Protein AF-A0A452EZZ2-F1 (afdb_monomer)

pLDDT: mean 81.69, std 20.08, range [34.91, 96.56]

Mean predicted aligned error: 11.08 Å

Structure (mmCIF, N/CA/C/O backbone):
data_AF-A0A452EZZ2-F1
#
_entry.id   AF-A0A452EZZ2-F1
#
loop_
_atom_site.group_PDB
_atom_site.id
_atom_site.type_symbol
_atom_site.label_atom_id
_atom_site.label_alt_id
_atom_site.label_comp_id
_atom_site.label_asym_id
_atom_site.label_entity_id
_atom_site.label_seq_id
_atom_site.pdbx_PDB_ins_code
_atom_site.Cartn_x
_atom_site.Cartn_y
_atom_site.Cartn_z
_atom_site.occupancy
_atom_site.B_iso_or_equiv
_atom_site.auth_seq_id
_atom_site.auth_comp_id
_atom_site.auth_asym_id
_atom_site.auth_atom_id
_atom_site.pdbx_PDB_model_num
ATOM 1 N N . ILE A 1 1 ? 10.969 -35.795 46.886 1.00 47.59 1 ILE A N 1
ATOM 2 C CA . ILE A 1 1 ? 9.591 -36.060 46.412 1.00 47.59 1 ILE A CA 1
ATOM 3 C C . ILE A 1 1 ? 8.698 -34.961 46.965 1.00 47.59 1 ILE A C 1
ATOM 5 O O . ILE A 1 1 ? 8.404 -34.997 48.149 1.00 47.59 1 ILE A O 1
ATOM 9 N N . THR A 1 2 ? 8.342 -33.995 46.115 1.00 35.16 2 THR A N 1
ATOM 10 C CA . THR A 1 2 ? 7.133 -33.150 46.191 1.00 35.16 2 THR A CA 1
ATOM 11 C C . THR A 1 2 ? 7.016 -32.394 44.854 1.00 35.16 2 THR A C 1
ATOM 13 O O . THR A 1 2 ? 7.983 -31.741 44.465 1.00 35.16 2 THR A O 1
ATOM 16 N N . PRO A 1 3 ? 5.905 -32.522 44.104 1.00 43.75 3 PRO A N 1
ATOM 17 C CA . PRO A 1 3 ? 5.722 -31.872 42.804 1.00 43.75 3 PRO A CA 1
ATOM 18 C C . PRO A 1 3 ? 5.071 -30.482 42.950 1.00 43.75 3 PRO A C 1
ATOM 20 O O . PRO A 1 3 ? 4.180 -30.294 43.776 1.00 43.75 3 PRO A O 1
ATOM 23 N N . GLY A 1 4 ? 5.516 -29.509 42.148 1.00 36.88 4 GLY A N 1
ATOM 24 C CA . GLY A 1 4 ? 4.944 -28.158 42.083 1.00 36.88 4 GLY A CA 1
ATOM 25 C C . GLY A 1 4 ? 3.718 -28.084 41.164 1.00 36.88 4 GLY A C 1
ATOM 26 O O . GLY A 1 4 ? 3.738 -28.617 40.057 1.00 36.88 4 GLY A O 1
ATOM 27 N N . LEU A 1 5 ? 2.659 -27.433 41.652 1.00 39.47 5 LEU A N 1
ATOM 28 C CA . LEU A 1 5 ? 1.366 -27.207 40.991 1.00 39.47 5 LEU A CA 1
ATOM 29 C C . LEU A 1 5 ? 1.454 -26.342 39.711 1.00 39.47 5 LEU A C 1
ATOM 31 O O . LEU A 1 5 ? 2.300 -25.450 39.637 1.00 39.47 5 LEU A O 1
ATOM 35 N N . PRO A 1 6 ? 0.526 -26.520 38.747 1.00 38.38 6 PRO A N 1
ATOM 36 C CA . PRO A 1 6 ? 0.390 -25.649 37.584 1.00 38.38 6 PRO A CA 1
ATOM 37 C C . PRO A 1 6 ? -0.383 -24.366 37.937 1.00 38.38 6 PRO A C 1
ATOM 39 O O . PRO A 1 6 ? -1.496 -24.410 38.460 1.00 38.38 6 PRO A O 1
ATOM 42 N N . VAL A 1 7 ? 0.200 -23.205 37.631 1.00 40.47 7 VAL A N 1
ATOM 43 C CA . VAL A 1 7 ? -0.448 -21.896 37.796 1.00 40.47 7 VAL A CA 1
ATOM 44 C C . VAL A 1 7 ? -1.304 -21.614 36.561 1.00 40.47 7 VAL A C 1
ATOM 46 O O . VAL A 1 7 ? -0.783 -21.351 35.478 1.00 40.47 7 VAL A O 1
ATOM 49 N N . HIS A 1 8 ? -2.627 -21.665 36.714 1.00 34.94 8 HIS A N 1
ATOM 50 C CA . HIS A 1 8 ? -3.557 -21.140 35.717 1.00 34.94 8 HIS A CA 1
ATOM 51 C C . HIS A 1 8 ? -3.455 -19.609 35.692 1.00 34.94 8 HIS A C 1
ATOM 53 O O . HIS A 1 8 ? -3.793 -18.938 36.666 1.00 34.94 8 HIS A O 1
ATOM 59 N N . HIS A 1 9 ? -3.000 -19.045 34.572 1.00 41.69 9 HIS A N 1
ATOM 60 C CA . HIS A 1 9 ? -3.042 -17.604 34.334 1.00 41.69 9 HIS A CA 1
ATOM 61 C C . HIS A 1 9 ? -4.488 -17.163 34.077 1.00 41.69 9 HIS A C 1
ATOM 63 O O . HIS A 1 9 ? -4.969 -17.173 32.946 1.00 41.69 9 HIS A O 1
ATOM 69 N N . HIS A 1 10 ? -5.185 -16.777 35.144 1.00 41.12 10 HIS A N 1
ATOM 70 C CA . HIS A 1 10 ? -6.451 -16.063 35.052 1.00 41.12 10 HIS A CA 1
ATOM 71 C C . HIS A 1 10 ? -6.151 -14.605 34.668 1.00 41.12 10 HIS A C 1
ATOM 73 O O . HIS A 1 10 ? -5.469 -13.891 35.405 1.00 41.12 10 HIS A O 1
ATOM 79 N N . LEU A 1 11 ? -6.609 -14.167 33.493 1.00 40.56 11 LEU A N 1
ATOM 80 C CA . LEU A 1 11 ? -6.512 -12.762 33.087 1.00 40.56 11 LEU A CA 1
ATOM 81 C C . LEU A 1 11 ? -7.363 -11.879 34.024 1.00 40.56 11 LEU A C 1
ATOM 83 O O . LEU A 1 11 ? -8.441 -12.315 34.437 1.00 40.56 11 LEU A O 1
ATOM 87 N N . PRO A 1 12 ? -6.910 -10.653 34.351 1.00 40.66 12 PRO A N 1
ATOM 88 C CA . PRO A 1 12 ? -7.626 -9.747 35.241 1.00 40.66 12 PRO A CA 1
ATOM 89 C C . PRO A 1 12 ? -8.926 -9.230 34.604 1.00 40.66 12 PRO A C 1
ATOM 91 O O . PRO A 1 12 ? -8.952 -8.809 33.444 1.00 40.66 12 PRO A O 1
ATOM 94 N N . GLU A 1 13 ? -9.986 -9.205 35.412 1.00 39.81 13 GLU A N 1
ATOM 95 C CA . GLU A 1 13 ? -11.401 -8.899 35.112 1.00 39.81 13 GLU A CA 1
ATOM 96 C C . GLU A 1 13 ? -11.636 -7.589 34.319 1.00 39.81 13 GLU A C 1
ATOM 98 O O . GLU A 1 13 ? -12.617 -7.439 33.586 1.00 39.81 13 GLU A O 1
ATOM 103 N N . PHE A 1 14 ? -10.682 -6.652 34.384 1.00 37.00 14 PHE A N 1
ATOM 104 C CA . PHE A 1 14 ? -10.690 -5.380 33.649 1.00 37.00 14 PHE A CA 1
ATOM 105 C C . PHE A 1 14 ? -10.496 -5.546 32.127 1.00 37.00 14 PHE A C 1
ATOM 107 O O . PHE A 1 14 ? -10.977 -4.741 31.329 1.00 37.00 14 PHE A O 1
ATOM 114 N N . THR A 1 15 ? -9.808 -6.610 31.699 1.00 42.84 15 THR A N 1
ATOM 115 C CA . THR A 1 15 ? -9.633 -6.930 30.271 1.00 42.84 15 THR A CA 1
ATOM 116 C C . THR A 1 15 ? -10.885 -7.578 29.676 1.00 42.84 15 THR A C 1
ATOM 118 O O . THR A 1 15 ? -11.250 -7.268 28.544 1.00 42.84 15 THR A O 1
ATOM 121 N N . GLN A 1 16 ? -11.614 -8.379 30.460 1.00 39.94 16 GLN A N 1
ATOM 122 C CA . GLN A 1 16 ? -12.880 -8.998 30.048 1.00 39.94 16 GLN A CA 1
ATOM 123 C C . GLN A 1 16 ? -14.008 -7.975 29.864 1.00 39.94 16 GLN A C 1
ATOM 125 O O . GLN A 1 16 ? -14.778 -8.074 28.911 1.00 39.94 16 GLN A O 1
ATOM 130 N N . THR A 1 17 ? -14.075 -6.945 30.712 1.00 40.06 17 THR A N 1
ATOM 131 C CA . THR A 1 17 ? -15.095 -5.884 30.607 1.00 40.06 17 THR A CA 1
ATOM 132 C C . THR A 1 17 ? -14.901 -4.986 29.380 1.00 40.06 17 THR A C 1
ATOM 134 O O . THR A 1 17 ? -15.883 -4.513 28.803 1.00 40.06 17 THR A O 1
ATOM 137 N N . HIS A 1 18 ? -13.660 -4.784 28.925 1.00 42.38 18 HIS A N 1
ATOM 138 C CA . HIS A 1 18 ? -13.380 -4.058 27.682 1.00 42.38 18 HIS A CA 1
ATOM 139 C C . HIS A 1 18 ? -13.734 -4.896 26.442 1.00 42.38 18 HIS A C 1
ATOM 141 O O . HIS A 1 18 ? -14.328 -4.371 25.504 1.00 42.38 18 HIS A O 1
ATOM 147 N N . VAL A 1 19 ? -13.452 -6.202 26.465 1.00 48.88 19 VAL A N 1
ATOM 148 C CA . VAL A 1 19 ? -13.832 -7.136 25.390 1.00 48.88 19 VAL A CA 1
ATOM 149 C C . VAL A 1 19 ? -15.356 -7.228 25.250 1.00 48.88 19 VAL A C 1
ATOM 151 O O . VAL A 1 19 ? -15.864 -7.131 24.136 1.00 48.88 19 VAL A O 1
ATOM 154 N N . HIS A 1 20 ? -16.101 -7.295 26.361 1.00 37.69 20 HIS A N 1
ATOM 155 C CA . HIS A 1 20 ? -17.568 -7.342 26.323 1.00 37.69 20 HIS A CA 1
ATOM 156 C C . HIS A 1 20 ? -18.202 -6.054 25.774 1.00 37.69 20 HIS A C 1
ATOM 158 O O . HIS A 1 20 ? -19.079 -6.121 24.918 1.00 37.69 20 HIS A O 1
ATOM 164 N N . ARG A 1 21 ? -17.707 -4.871 26.175 1.00 43.47 21 ARG A N 1
ATOM 165 C CA . ARG A 1 21 ? -18.208 -3.584 25.647 1.00 43.47 21 ARG A CA 1
ATOM 166 C C . ARG A 1 21 ? -17.888 -3.352 24.169 1.00 43.47 21 ARG A C 1
ATOM 168 O O . ARG A 1 21 ? -18.588 -2.581 23.518 1.00 43.47 21 ARG A O 1
ATOM 175 N N . VAL A 1 22 ? -16.829 -3.973 23.650 1.00 49.28 22 VAL A N 1
ATOM 176 C CA . VAL A 1 22 ? -16.498 -3.941 22.216 1.00 49.28 22 VAL A CA 1
ATOM 177 C C . VAL A 1 22 ? -17.337 -4.963 21.443 1.00 49.28 22 VAL A C 1
ATOM 179 O O . VAL A 1 22 ? -17.746 -4.665 20.323 1.00 49.28 22 VAL A O 1
ATOM 182 N N . GLY A 1 23 ? -17.665 -6.109 22.051 1.00 42.53 23 GLY A N 1
ATOM 183 C CA . GLY A 1 23 ? -18.560 -7.123 21.482 1.00 42.53 23 GLY A CA 1
ATOM 184 C C . GLY A 1 23 ? -19.967 -6.597 21.183 1.00 42.53 23 GLY A C 1
ATOM 185 O O . GLY A 1 23 ? -20.508 -6.864 20.114 1.00 42.53 23 GLY A O 1
ATOM 186 N N . ASP A 1 24 ? -20.519 -5.749 22.052 1.00 39.28 24 ASP A N 1
ATOM 187 C CA . ASP A 1 24 ? -21.851 -5.155 21.842 1.00 39.28 24 ASP A CA 1
ATOM 188 C C . ASP A 1 24 ? -21.873 -4.086 20.729 1.00 39.28 24 ASP A C 1
ATOM 190 O O . ASP A 1 24 ? -22.925 -3.771 20.174 1.00 39.28 24 ASP A O 1
ATOM 194 N N . ALA A 1 25 ? -20.709 -3.553 20.332 1.00 42.16 25 ALA A N 1
ATOM 195 C CA . ALA A 1 25 ? -20.588 -2.620 19.207 1.00 42.16 25 ALA A CA 1
ATOM 196 C C . ALA A 1 25 ? -20.611 -3.315 17.827 1.00 42.16 25 ALA A C 1
ATOM 198 O O . ALA A 1 25 ? -20.513 -2.633 16.802 1.00 42.16 25 ALA A O 1
ATOM 199 N N . ILE A 1 26 ? -20.739 -4.651 17.800 1.00 48.44 26 ILE A N 1
ATOM 200 C CA . ILE A 1 26 ? -20.756 -5.496 16.594 1.00 48.44 26 ILE A CA 1
ATOM 201 C C . ILE A 1 26 ? -22.174 -5.657 16.015 1.00 48.44 26 ILE A C 1
ATOM 203 O O . ILE A 1 26 ? -22.324 -6.146 14.896 1.00 48.44 26 ILE A O 1
ATOM 207 N N . GLN A 1 27 ? -23.228 -5.184 16.688 1.00 37.38 27 GLN A N 1
ATOM 208 C CA . GLN A 1 27 ? -24.575 -5.213 16.112 1.00 37.38 27 GLN A CA 1
ATOM 209 C C . GLN A 1 27 ? -24.953 -3.864 15.471 1.00 37.38 27 GLN A C 1
ATOM 211 O O . GLN A 1 27 ? -25.064 -2.859 16.176 1.00 37.38 27 GLN A O 1
ATOM 216 N N . PRO A 1 28 ? -25.170 -3.799 14.142 1.00 39.84 28 PRO A N 1
ATOM 217 C CA . PRO A 1 28 ? -25.732 -2.610 13.514 1.00 39.84 28 PRO A CA 1
ATOM 218 C C . PRO A 1 28 ? -27.182 -2.423 13.982 1.00 39.84 28 PRO A C 1
ATOM 220 O O . PRO A 1 28 ? -28.000 -3.329 13.855 1.00 39.84 28 PRO A O 1
ATOM 223 N N . SER A 1 29 ? -27.519 -1.234 14.490 1.00 44.56 29 SER A N 1
ATOM 224 C CA . SER A 1 29 ? -28.875 -0.903 14.958 1.00 44.56 29 SER A CA 1
ATOM 225 C C . SER A 1 29 ? -29.916 -0.801 13.836 1.00 44.56 29 SER A C 1
ATOM 227 O O . SER A 1 29 ? -31.107 -0.750 14.123 1.00 44.56 29 SER A O 1
ATOM 229 N N . HIS A 1 30 ? -29.501 -0.822 12.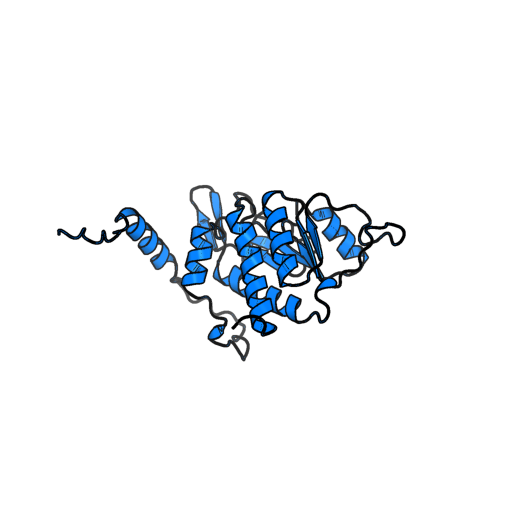566 1.00 38.41 30 HIS A N 1
ATOM 230 C CA . HIS A 1 30 ? -30.395 -0.879 11.412 1.00 38.41 30 HIS A CA 1
ATOM 231 C C . HIS A 1 30 ? -29.744 -1.656 10.257 1.00 38.41 30 HIS A C 1
ATOM 233 O O . HIS A 1 30 ? -28.569 -1.421 9.954 1.00 38.41 30 HIS A O 1
ATOM 239 N N . PRO A 1 31 ? -30.475 -2.551 9.568 1.00 36.97 31 PRO A N 1
ATOM 240 C CA . PRO A 1 31 ? -29.965 -3.187 8.365 1.00 36.97 31 PRO A CA 1
ATOM 241 C C . PRO A 1 31 ? -29.952 -2.160 7.225 1.00 36.97 31 PRO A C 1
ATOM 243 O O . PRO A 1 31 ? -30.973 -1.893 6.598 1.00 36.97 31 PRO A O 1
ATOM 246 N N . LEU A 1 32 ? -28.784 -1.584 6.930 1.00 43.38 32 LEU A N 1
ATOM 247 C CA . LEU A 1 32 ? -28.535 -0.995 5.615 1.00 43.38 32 LEU A CA 1
ATOM 248 C C . LEU A 1 32 ? -28.408 -2.156 4.626 1.00 43.38 32 LEU A C 1
ATOM 250 O O . LEU A 1 32 ? -27.332 -2.727 4.453 1.00 43.38 32 LEU A O 1
ATOM 254 N N . SER A 1 33 ? -29.528 -2.539 4.015 1.00 38.97 33 SER A N 1
ATOM 255 C CA . SER A 1 33 ? -29.538 -3.431 2.861 1.00 38.97 33 SER A CA 1
ATOM 256 C C . SER A 1 33 ? -28.729 -2.776 1.741 1.00 38.97 33 SER A C 1
ATOM 258 O O . SER A 1 33 ? -29.168 -1.797 1.136 1.00 38.97 33 SER A O 1
ATOM 260 N N . SER A 1 34 ? -27.526 -3.283 1.480 1.00 42.56 34 SER A N 1
ATOM 261 C CA . SER A 1 34 ? -26.766 -2.923 0.286 1.00 42.56 34 SER A CA 1
ATOM 262 C C . SER A 1 34 ? -27.583 -3.290 -0.962 1.00 42.56 34 SER A C 1
ATOM 264 O O . SER A 1 34 ? -28.090 -4.410 -1.018 1.00 42.56 34 SER A O 1
ATOM 266 N N . PRO A 1 35 ? -27.686 -2.421 -1.984 1.00 42.66 35 PRO A N 1
ATOM 267 C CA . PRO A 1 35 ? -28.447 -2.716 -3.204 1.00 42.66 35 PRO A CA 1
ATOM 268 C C . PRO A 1 35 ? -27.766 -3.750 -4.117 1.00 42.66 35 PRO A C 1
ATOM 270 O O . PRO A 1 35 ? -28.301 -4.088 -5.168 1.00 42.66 35 PRO A O 1
ATOM 273 N N . PHE A 1 36 ? -26.593 -4.260 -3.734 1.00 34.91 36 PHE A N 1
ATOM 274 C CA . PHE A 1 36 ? -25.874 -5.278 -4.486 1.00 34.91 36 PHE A CA 1
ATOM 275 C C . PHE A 1 36 ? -26.067 -6.651 -3.838 1.00 34.91 36 PHE A C 1
ATOM 277 O O . PHE A 1 36 ? -25.816 -6.784 -2.634 1.00 34.91 36 PHE A O 1
ATOM 284 N N . PRO A 1 37 ? -26.483 -7.678 -4.602 1.00 41.41 37 PRO A N 1
ATOM 285 C CA . PRO A 1 37 ? -26.457 -9.044 -4.106 1.00 41.41 37 PRO A CA 1
ATOM 286 C C . PRO A 1 37 ? -25.008 -9.425 -3.752 1.00 41.41 37 PRO A C 1
ATOM 288 O O . PRO A 1 37 ? -24.081 -9.023 -4.466 1.00 41.41 37 PRO A O 1
ATOM 291 N N . PRO A 1 38 ? -24.777 -10.181 -2.662 1.00 47.91 38 PRO A N 1
ATOM 292 C CA . PRO A 1 38 ? -23.454 -10.719 -2.375 1.00 47.91 38 PRO A CA 1
ATOM 2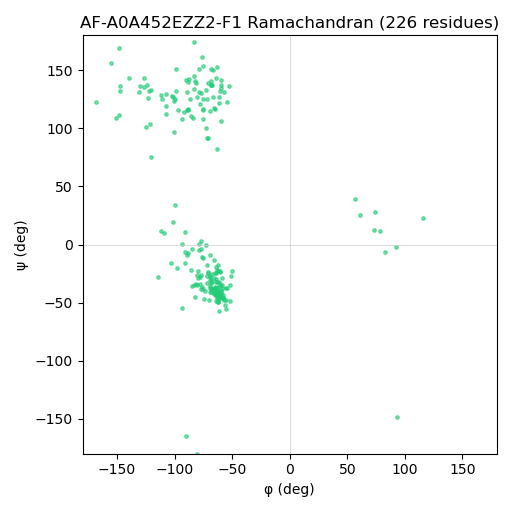93 C C . PRO A 1 38 ? -23.000 -11.562 -3.572 1.00 47.91 38 PRO A C 1
ATOM 295 O O . PRO A 1 38 ? -23.763 -12.376 -4.091 1.00 47.91 38 PRO A O 1
ATOM 298 N N . ALA A 1 39 ? -21.774 -11.322 -4.042 1.00 45.00 39 ALA A N 1
ATOM 299 C CA . ALA A 1 39 ? -21.234 -11.995 -5.217 1.00 45.00 39 ALA A CA 1
ATOM 300 C C . ALA A 1 39 ? -21.353 -13.531 -5.079 1.00 45.00 39 ALA A C 1
ATOM 302 O O . ALA A 1 39 ? -21.051 -14.070 -4.007 1.00 45.00 39 ALA A O 1
ATOM 303 N N . PRO A 1 40 ? -21.768 -14.250 -6.138 1.00 37.72 40 PRO A N 1
ATOM 304 C CA . PRO A 1 40 ? -21.887 -15.701 -6.098 1.00 37.72 40 PRO A CA 1
ATOM 305 C C . PRO A 1 40 ? -20.491 -16.307 -5.907 1.00 37.72 40 PRO A C 1
ATOM 307 O O . PRO A 1 40 ? -19.604 -16.111 -6.734 1.00 37.72 40 PRO A O 1
ATOM 310 N N . GLY A 1 41 ? -20.281 -17.002 -4.787 1.00 45.50 41 GLY A N 1
ATOM 311 C CA . GLY A 1 41 ? -18.995 -17.624 -4.449 1.00 45.50 41 GLY A CA 1
ATOM 312 C C . GLY A 1 41 ? -18.292 -17.067 -3.209 1.00 45.50 41 GLY A C 1
ATOM 313 O O . GLY A 1 41 ? -17.074 -17.214 -3.093 1.00 45.50 41 GLY A O 1
ATOM 314 N N . ALA A 1 42 ? -19.014 -16.444 -2.271 1.00 44.12 42 ALA A N 1
ATOM 315 C CA . ALA A 1 42 ? -18.504 -16.222 -0.918 1.00 44.12 42 ALA A CA 1
ATOM 316 C C . ALA A 1 42 ? -18.260 -17.580 -0.231 1.00 44.12 42 ALA A C 1
ATOM 318 O O . ALA A 1 42 ? -19.105 -18.096 0.492 1.00 44.12 42 ALA A O 1
ATOM 319 N N . LEU A 1 43 ? -17.110 -18.194 -0.521 1.00 50.28 43 LEU A N 1
ATOM 320 C CA . LEU A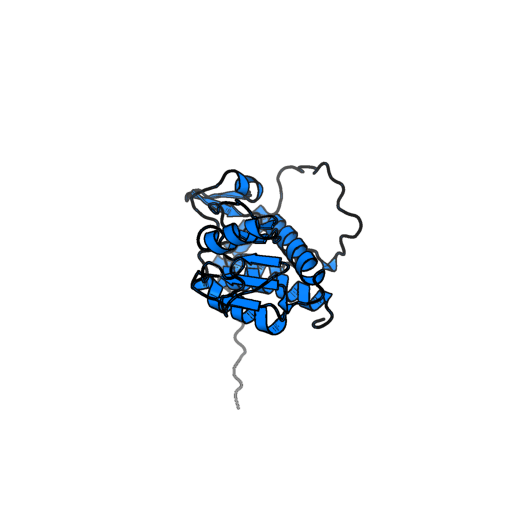 1 43 ? -16.600 -19.340 0.215 1.00 50.28 43 LEU A CA 1
ATOM 321 C C . LEU A 1 43 ? -16.535 -18.937 1.688 1.00 50.28 43 LEU A C 1
ATOM 323 O O . LEU A 1 43 ? -15.855 -17.969 2.026 1.00 50.28 43 LEU A O 1
ATOM 327 N N . ASP A 1 44 ? -17.212 -19.694 2.545 1.00 53.56 44 ASP A N 1
ATOM 328 C CA . ASP A 1 44 ? -17.224 -19.525 4.004 1.00 53.56 44 ASP A CA 1
ATOM 329 C C . ASP A 1 44 ? -15.795 -19.442 4.592 1.00 53.56 44 ASP A C 1
ATOM 331 O O . ASP A 1 44 ? -15.519 -18.736 5.555 1.00 53.56 44 ASP A O 1
ATOM 335 N N . VAL A 1 45 ? -14.836 -20.060 3.894 1.00 59.09 45 VAL A N 1
ATOM 336 C CA . VAL A 1 45 ? -13.390 -20.037 4.165 1.00 59.09 45 VAL A CA 1
ATOM 337 C C . VAL A 1 45 ? -12.779 -18.627 4.160 1.00 59.09 45 VAL A C 1
ATOM 339 O O . VAL A 1 45 ? -11.786 -18.396 4.845 1.00 59.09 45 VAL A O 1
ATOM 342 N N . LEU A 1 46 ? -13.340 -17.684 3.393 1.00 66.69 46 LEU A N 1
ATOM 343 C CA . LEU A 1 46 ? -12.828 -16.312 3.269 1.00 66.69 46 LEU A CA 1
ATOM 344 C C . LEU A 1 46 ? -13.491 -15.336 4.252 1.00 66.69 46 LEU A C 1
ATOM 346 O O . LEU A 1 46 ? -13.181 -14.140 4.232 1.00 66.69 46 LEU A O 1
ATOM 350 N N . GLN A 1 47 ? -14.418 -15.810 5.088 1.00 77.06 47 GLN A N 1
ATOM 351 C CA . GLN A 1 47 ? -14.993 -14.972 6.130 1.00 77.06 47 GLN A CA 1
ATOM 352 C C . GLN A 1 47 ? -13.942 -14.615 7.181 1.00 77.06 47 GLN A C 1
ATOM 354 O O . GLN A 1 47 ? -12.983 -15.346 7.431 1.00 77.06 47 GLN A O 1
ATOM 359 N N . MET A 1 48 ? -14.124 -13.444 7.783 1.00 78.62 48 MET A N 1
ATOM 360 C CA . MET A 1 48 ? -13.240 -12.948 8.826 1.00 78.62 48 MET A CA 1
ATOM 361 C C . MET A 1 48 ? -13.351 -13.860 10.053 1.00 78.62 48 MET A C 1
ATOM 363 O O . MET A 1 48 ? -14.425 -13.968 10.644 1.00 78.62 48 MET A O 1
ATOM 367 N N . LYS A 1 49 ? -12.252 -14.515 10.436 1.00 87.31 49 LYS A N 1
ATOM 368 C CA . LYS A 1 49 ? -12.216 -15.366 11.631 1.00 87.31 49 LYS A CA 1
ATOM 369 C C . LYS A 1 49 ? -12.083 -14.516 12.889 1.00 87.31 49 LYS A C 1
ATOM 371 O O . LYS A 1 49 ? -11.451 -13.460 12.867 1.00 87.31 49 LYS A O 1
ATOM 376 N N . GLU A 1 50 ? -12.608 -15.010 14.007 1.00 87.12 50 GLU A N 1
ATOM 377 C CA . GLU A 1 50 ? -12.509 -14.333 15.309 1.00 87.12 50 GLU A CA 1
ATOM 378 C C . GLU A 1 50 ? -11.046 -14.093 15.724 1.00 87.12 50 GLU A C 1
ATOM 380 O O . GLU A 1 50 ? -10.694 -13.014 16.202 1.00 87.12 50 GLU A O 1
ATOM 385 N N . GLU A 1 51 ? -10.155 -15.041 15.423 1.00 89.00 51 GLU A N 1
ATOM 386 C CA . GLU A 1 51 ? -8.711 -14.888 15.638 1.00 89.00 51 GLU A CA 1
ATOM 387 C C . GLU A 1 51 ? -8.106 -13.721 14.848 1.00 89.00 51 GLU A C 1
ATOM 389 O O . GLU A 1 51 ? -7.185 -13.051 15.321 1.00 89.00 51 GLU A O 1
ATOM 394 N N . ASP A 1 52 ? -8.598 -13.467 13.636 1.00 88.69 52 ASP A N 1
ATOM 395 C CA . ASP A 1 52 ? -8.096 -12.383 12.797 1.00 88.69 52 ASP A CA 1
ATOM 396 C C . ASP A 1 52 ? -8.611 -11.034 13.299 1.00 88.69 52 ASP A C 1
ATOM 398 O O . ASP A 1 52 ? -7.834 -10.081 13.376 1.00 88.69 52 ASP A O 1
ATOM 402 N N . VAL A 1 53 ? -9.872 -10.971 13.752 1.00 89.94 53 VAL A N 1
ATOM 403 C CA . VAL A 1 53 ? -10.425 -9.802 14.462 1.00 89.94 53 VAL A CA 1
ATOM 404 C C . VAL A 1 53 ? -9.568 -9.468 15.680 1.00 89.94 53 VAL A C 1
ATOM 406 O O . VAL A 1 53 ? -9.167 -8.313 15.845 1.00 89.94 53 VAL A O 1
ATOM 409 N N . LEU A 1 54 ? -9.230 -10.471 16.495 1.00 92.25 54 LEU A N 1
ATOM 410 C CA . LEU A 1 54 ? -8.396 -10.278 17.675 1.00 92.25 54 LEU A CA 1
ATOM 411 C C . LEU A 1 54 ? -7.034 -9.682 17.298 1.00 92.25 54 LEU A C 1
ATOM 413 O O . LEU A 1 54 ? -6.631 -8.679 17.883 1.00 92.25 54 LEU A O 1
ATOM 417 N N . LYS A 1 55 ? -6.365 -10.211 16.262 1.00 92.38 55 LYS A N 1
ATOM 418 C CA . LYS A 1 55 ? -5.090 -9.658 15.766 1.00 92.38 55 LYS A CA 1
ATOM 419 C C . LYS A 1 55 ? -5.231 -8.193 15.340 1.00 92.38 55 LYS A C 1
ATOM 421 O O . LYS A 1 55 ? -4.378 -7.379 15.696 1.00 92.38 55 LYS A O 1
ATOM 426 N N . PHE A 1 56 ? -6.300 -7.831 14.622 1.00 91.50 56 PHE A N 1
ATOM 427 C CA . PHE A 1 56 ? -6.548 -6.443 14.207 1.00 91.50 56 PHE A CA 1
ATOM 428 C C . PHE A 1 56 ? -6.781 -5.496 15.390 1.00 91.50 56 PHE A C 1
ATOM 430 O O . PHE A 1 56 ? -6.333 -4.344 15.359 1.00 91.50 56 PHE A O 1
ATOM 437 N N . LEU A 1 57 ? -7.471 -5.966 16.432 1.00 91.62 57 LEU A N 1
ATOM 438 C CA . LEU A 1 57 ? -7.701 -5.198 17.653 1.00 91.62 57 LEU A CA 1
ATOM 439 C C . LEU A 1 57 ? -6.404 -5.028 18.449 1.00 91.62 57 LEU A C 1
ATOM 441 O O . LEU A 1 57 ? -6.061 -3.899 18.799 1.00 91.62 57 LEU A O 1
ATOM 445 N N . THR A 1 58 ? -5.643 -6.107 18.656 1.00 91.88 58 THR A N 1
ATOM 446 C CA . THR A 1 58 ? -4.367 -6.085 19.388 1.00 91.88 58 THR A CA 1
ATOM 447 C C . THR A 1 58 ? -3.312 -5.224 18.693 1.00 91.88 58 THR A C 1
ATOM 449 O O . THR A 1 58 ? -2.581 -4.496 19.357 1.00 91.88 58 THR A O 1
ATOM 452 N N . ALA A 1 59 ? -3.245 -5.257 17.359 1.00 90.69 59 ALA A N 1
ATOM 453 C CA . ALA A 1 59 ? -2.313 -4.430 16.591 1.00 90.69 59 ALA A CA 1
ATOM 454 C C . ALA A 1 59 ? -2.744 -2.952 16.478 1.00 90.69 59 ALA A C 1
ATOM 456 O O . ALA A 1 59 ? -1.949 -2.115 16.046 1.00 90.69 59 ALA A O 1
ATOM 457 N N . GLY A 1 60 ? -3.978 -2.618 16.880 1.00 91.12 60 GLY A N 1
ATOM 458 C CA . GLY A 1 60 ? -4.508 -1.255 16.829 1.00 91.12 60 GLY A CA 1
ATOM 459 C C . GLY A 1 60 ? -4.858 -0.773 15.417 1.00 91.12 60 GLY A C 1
ATOM 460 O O . GLY A 1 60 ? -4.807 0.429 15.154 1.00 91.12 60 GLY A O 1
ATOM 461 N N . ASN A 1 61 ? -5.213 -1.682 14.500 1.00 90.94 61 ASN A N 1
ATOM 462 C CA . ASN A 1 61 ? -5.457 -1.356 13.083 1.00 90.94 61 ASN A CA 1
ATOM 463 C C . ASN A 1 61 ? -6.749 -0.561 12.862 1.00 90.94 61 ASN A C 1
ATOM 465 O O . ASN A 1 61 ? -6.879 0.139 11.864 1.00 90.94 61 ASN A O 1
ATOM 469 N N . HIS A 1 62 ? -7.695 -0.668 13.795 1.00 91.44 62 HIS A N 1
ATOM 470 C CA . HIS A 1 62 ? -8.974 0.041 13.768 1.00 91.44 62 HIS A CA 1
ATOM 471 C C . HIS A 1 62 ? -8.849 1.529 14.140 1.00 91.44 62 HIS A C 1
ATOM 473 O O . HIS A 1 62 ? -9.807 2.280 13.971 1.00 91.44 62 HIS A O 1
ATOM 479 N N . LEU A 1 63 ? -7.698 1.960 14.668 1.00 92.25 63 LEU A N 1
ATOM 480 C CA . LEU A 1 63 ? -7.463 3.336 15.099 1.00 92.25 63 LEU A CA 1
ATOM 481 C C . LEU A 1 63 ? -6.932 4.178 13.934 1.00 92.25 63 LEU A C 1
ATOM 483 O O . LEU A 1 63 ? -5.832 3.940 13.448 1.00 92.25 63 LEU A O 1
ATOM 487 N N . GLY A 1 64 ? -7.698 5.177 13.510 1.00 90.88 64 GLY A N 1
ATOM 488 C CA . GLY A 1 64 ? -7.309 6.133 12.476 1.00 90.88 64 GLY A CA 1
ATOM 489 C C . GLY A 1 64 ? -6.599 7.380 13.014 1.00 90.88 64 GLY A C 1
ATOM 490 O O . GLY A 1 64 ? -6.145 7.451 14.160 1.00 90.88 64 GLY A O 1
ATOM 491 N N . GLY A 1 65 ? -6.506 8.402 12.162 1.00 89.75 65 GLY A N 1
ATOM 492 C CA . GLY A 1 65 ? -6.043 9.738 12.526 1.00 89.75 65 GLY A CA 1
ATOM 493 C C . GLY A 1 65 ? -7.119 10.594 13.205 1.00 89.75 65 GLY A C 1
ATOM 494 O O . GLY A 1 65 ? -8.255 10.173 13.412 1.00 89.75 65 GLY A O 1
ATOM 495 N N . THR A 1 66 ? -6.744 11.826 13.555 1.00 92.19 66 THR A N 1
ATOM 496 C CA . THR A 1 66 ? -7.674 12.892 13.981 1.00 92.19 66 THR A CA 1
ATOM 497 C C . THR A 1 66 ? -8.244 13.669 12.798 1.00 92.19 66 THR A C 1
ATOM 499 O O . THR A 1 66 ? -9.294 14.298 12.917 1.00 92.19 66 THR A O 1
ATOM 502 N N . ASN A 1 67 ? -7.533 13.627 11.671 1.00 91.88 67 ASN A N 1
ATOM 503 C CA . ASN A 1 67 ? -7.910 14.251 10.414 1.00 91.88 67 ASN A CA 1
ATOM 504 C C . ASN A 1 67 ? -8.549 13.209 9.496 1.00 91.88 67 ASN A C 1
ATOM 506 O O . ASN A 1 67 ? -8.240 12.013 9.579 1.00 91.88 67 ASN A O 1
ATOM 510 N N . LEU A 1 68 ? -9.435 13.689 8.632 1.00 91.69 68 LEU A N 1
ATOM 511 C CA . LEU A 1 68 ? -10.149 12.886 7.656 1.00 91.69 68 LEU A CA 1
ATOM 512 C C . LEU A 1 68 ? -10.060 13.545 6.286 1.00 91.69 68 LEU A C 1
ATOM 514 O O . LEU A 1 68 ? -10.336 14.736 6.164 1.00 91.69 68 LEU A O 1
ATOM 518 N N . ASP A 1 69 ? -9.702 12.753 5.284 1.00 92.75 69 ASP A N 1
ATOM 519 C CA . ASP A 1 69 ? -9.915 13.077 3.882 1.00 92.75 69 ASP A CA 1
ATOM 520 C C . ASP A 1 69 ? -11.306 12.610 3.417 1.00 92.75 69 ASP A C 1
ATOM 522 O O . ASP A 1 69 ? -11.778 11.535 3.797 1.00 92.75 69 ASP A O 1
ATOM 526 N N . PHE A 1 70 ? -11.966 13.394 2.565 1.00 91.62 70 PHE A N 1
ATOM 527 C CA . PHE A 1 70 ? -13.351 13.137 2.152 1.00 91.62 70 PHE A CA 1
ATOM 528 C C . PHE A 1 70 ? -13.501 11.783 1.438 1.00 91.62 70 PHE A C 1
ATOM 530 O O . PHE A 1 70 ? -14.499 11.086 1.605 1.00 91.62 70 PHE A O 1
ATOM 537 N N . GLN A 1 71 ? -12.481 11.355 0.687 1.00 91.56 71 GLN A N 1
ATOM 538 C CA . GLN A 1 71 ? -12.501 10.078 -0.038 1.00 91.56 71 GLN A CA 1
ATOM 539 C C . GLN A 1 71 ? -12.409 8.863 0.898 1.00 91.56 71 GLN A C 1
ATOM 541 O O . GLN A 1 71 ? -12.867 7.765 0.555 1.00 91.56 71 GLN A O 1
ATOM 546 N N . MET A 1 72 ? -11.834 9.058 2.089 1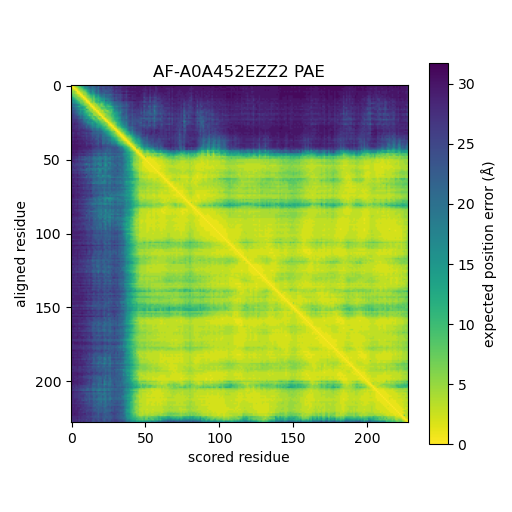.00 92.94 72 MET A N 1
ATOM 547 C CA . MET A 1 72 ? -11.652 8.022 3.105 1.00 92.94 72 MET A CA 1
ATOM 548 C C . MET A 1 72 ? -12.844 7.898 4.062 1.00 92.94 72 MET A C 1
ATOM 550 O O . MET A 1 72 ? -12.913 6.923 4.813 1.00 92.94 72 MET A O 1
ATOM 554 N N . GLU A 1 73 ? -13.811 8.819 4.006 1.00 91.50 73 GLU A N 1
ATOM 555 C CA . GLU A 1 73 ? -15.001 8.827 4.868 1.00 91.50 73 GLU A CA 1
ATOM 556 C C . GLU A 1 73 ? -15.784 7.509 4.795 1.00 91.50 73 GLU A C 1
ATOM 558 O O . GLU A 1 73 ? -16.212 6.971 5.814 1.00 91.50 73 GLU A O 1
ATOM 563 N N . GLN A 1 74 ? -15.863 6.903 3.608 1.00 92.25 74 GLN A N 1
ATOM 564 C CA . GLN A 1 74 ? -16.529 5.615 3.407 1.00 92.25 74 GLN A CA 1
ATOM 565 C C . GLN A 1 74 ? -15.919 4.458 4.222 1.00 92.25 74 GLN A C 1
ATOM 567 O O . GLN A 1 74 ? -16.581 3.447 4.446 1.00 92.25 74 GLN A O 1
ATOM 572 N N . TYR A 1 75 ? -14.656 4.543 4.641 1.00 92.88 75 TYR A N 1
ATOM 573 C CA . TYR A 1 75 ? -14.005 3.485 5.421 1.00 92.88 75 TYR A CA 1
ATOM 574 C C . TYR A 1 75 ? -14.166 3.674 6.932 1.00 92.88 75 TYR A C 1
ATOM 576 O O . TYR A 1 75 ? -13.784 2.794 7.707 1.00 92.88 75 TYR A O 1
ATOM 584 N N . ILE A 1 76 ? -14.744 4.796 7.361 1.00 93.69 76 ILE A N 1
ATOM 585 C CA . ILE A 1 76 ? -14.921 5.133 8.769 1.00 93.69 76 ILE A CA 1
ATOM 586 C C . ILE A 1 76 ? -16.231 4.566 9.291 1.00 93.69 76 ILE A C 1
ATOM 588 O O . ILE A 1 76 ? -17.264 4.584 8.629 1.00 93.69 76 ILE A O 1
ATOM 592 N N . TYR A 1 77 ? -16.170 4.052 10.515 1.00 92.19 77 TYR A N 1
ATOM 593 C CA . TYR A 1 77 ? -17.333 3.596 11.258 1.00 92.19 77 TYR A CA 1
ATOM 594 C C . TYR A 1 77 ? -17.886 4.693 12.170 1.00 92.19 77 TYR A C 1
ATOM 596 O O . TYR A 1 77 ? -19.064 5.031 12.111 1.00 92.19 77 TYR A O 1
ATOM 604 N N . LYS A 1 78 ? -17.033 5.255 13.034 1.00 93.62 78 LYS A N 1
ATOM 605 C CA . LYS A 1 78 ? -17.434 6.246 14.039 1.00 93.62 78 LYS A CA 1
ATOM 606 C C . LYS A 1 78 ? -16.252 7.127 14.430 1.00 93.62 78 LYS A C 1
ATOM 608 O O . LYS A 1 78 ? -15.103 6.707 14.340 1.00 93.62 78 LYS A O 1
ATOM 613 N N . ARG A 1 79 ? -16.530 8.331 14.929 1.00 93.69 79 ARG A N 1
ATOM 614 C CA . ARG A 1 79 ? -15.544 9.185 15.601 1.00 93.69 79 ARG A CA 1
ATOM 615 C C . ARG A 1 79 ? -15.668 9.054 17.121 1.00 93.69 79 ARG A C 1
ATOM 617 O O . ARG A 1 79 ? -16.774 9.113 17.661 1.00 93.69 79 ARG A O 1
ATOM 624 N N . LYS A 1 80 ? -14.546 8.855 17.813 1.00 92.88 80 LYS A N 1
ATOM 625 C CA . LYS A 1 80 ? -14.488 8.826 19.283 1.00 92.88 80 LYS A CA 1
ATOM 626 C C . LYS A 1 80 ? -14.579 10.251 19.852 1.00 92.88 80 LYS A C 1
ATOM 628 O O . LYS A 1 80 ? -14.289 11.214 19.145 1.00 92.88 80 LYS A O 1
ATOM 633 N N . SER A 1 81 ? -14.921 10.383 21.136 1.00 91.69 81 SER A N 1
ATOM 634 C CA . SER A 1 81 ? -14.866 11.655 21.886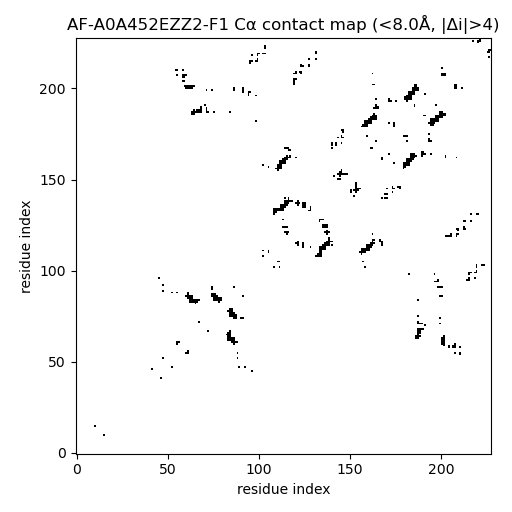 1.00 91.69 81 SER A CA 1
ATOM 635 C C . SER A 1 81 ? -13.508 12.350 21.774 1.00 91.69 81 SER A C 1
ATOM 637 O O . SER A 1 81 ? -13.441 13.568 21.677 1.00 91.69 81 SER A O 1
ATOM 639 N N . ASP A 1 82 ? -12.437 11.560 21.709 1.00 88.88 82 ASP A N 1
ATOM 640 C CA . ASP A 1 82 ? -11.048 12.030 21.662 1.00 88.88 82 ASP A CA 1
ATOM 641 C C . ASP A 1 82 ? -10.654 12.561 20.267 1.00 88.88 82 ASP A C 1
ATOM 643 O O . ASP A 1 82 ? -9.498 12.884 20.012 1.00 88.88 82 ASP A O 1
ATOM 647 N N . GLY A 1 83 ? -11.598 12.592 19.320 1.00 89.31 83 GLY A N 1
ATOM 648 C CA . GLY A 1 83 ? -11.388 13.077 17.958 1.00 89.31 83 GLY A CA 1
ATOM 649 C C . GLY A 1 83 ? -10.778 12.057 16.994 1.00 89.31 83 GLY A C 1
ATOM 650 O O . GLY A 1 83 ? -10.736 12.345 15.800 1.00 89.31 83 GLY A O 1
ATOM 651 N N . ILE A 1 84 ? -10.367 10.880 17.480 1.00 92.31 84 ILE A N 1
ATOM 652 C CA . ILE A 1 84 ? -9.830 9.768 16.678 1.00 92.31 84 ILE A CA 1
ATOM 653 C C . ILE A 1 84 ? -10.954 9.086 15.890 1.00 92.31 84 ILE A C 1
ATOM 655 O O . ILE A 1 84 ? -12.002 8.741 16.449 1.00 92.31 84 ILE A O 1
ATOM 659 N N . TYR A 1 85 ? -10.719 8.849 14.602 1.00 93.62 85 TYR A N 1
ATOM 660 C CA . TYR A 1 85 ? -11.620 8.073 13.756 1.00 93.62 85 TYR A CA 1
ATOM 661 C C . TYR A 1 85 ? -11.402 6.568 13.927 1.00 93.62 85 TYR A C 1
ATOM 663 O O . TYR A 1 85 ? -10.272 6.096 14.008 1.00 93.62 85 TYR A O 1
ATOM 671 N N . ILE A 1 86 ? -12.495 5.810 13.971 1.00 93.62 86 ILE A N 1
ATOM 672 C CA . ILE A 1 86 ? -12.497 4.348 14.026 1.00 93.62 86 ILE A CA 1
ATOM 673 C C . ILE A 1 86 ? -12.778 3.824 12.621 1.00 93.62 86 ILE A C 1
ATOM 675 O O . ILE A 1 86 ? -13.800 4.163 12.022 1.00 93.62 86 ILE A O 1
ATOM 679 N N . VAL A 1 87 ? -11.880 2.990 12.109 1.00 94.12 87 VAL A N 1
ATOM 680 C CA . VAL A 1 87 ? -11.985 2.344 10.796 1.00 94.12 87 VAL A CA 1
ATOM 681 C C . VAL A 1 87 ? -12.872 1.102 10.888 1.00 94.12 87 VAL A C 1
ATOM 683 O O . VAL A 1 87 ? -12.800 0.338 11.852 1.00 94.12 87 VAL A O 1
ATOM 686 N N . ASN A 1 88 ? -13.700 0.876 9.868 1.00 92.94 88 ASN A N 1
ATOM 687 C CA . ASN A 1 88 ? -14.520 -0.324 9.767 1.00 92.94 88 ASN A CA 1
ATOM 688 C C . ASN A 1 88 ? -13.674 -1.544 9.355 1.00 92.94 88 ASN A C 1
ATOM 690 O O . ASN A 1 88 ? -13.293 -1.683 8.191 1.00 92.94 88 ASN A O 1
ATOM 694 N N . LEU A 1 89 ? -13.452 -2.464 10.299 1.00 91.00 89 LEU A N 1
ATOM 695 C CA . LEU A 1 89 ? -12.652 -3.675 10.083 1.00 91.00 89 LEU A CA 1
ATOM 696 C C . LEU A 1 89 ? -13.214 -4.605 9.002 1.00 91.00 89 LEU A C 1
ATOM 698 O O . LEU A 1 89 ? -12.436 -5.231 8.284 1.00 91.00 89 LEU A O 1
ATOM 702 N N . LYS A 1 90 ? -14.541 -4.668 8.830 1.00 90.31 90 LYS A N 1
ATOM 703 C CA . LYS A 1 90 ? -15.154 -5.492 7.779 1.00 90.31 90 LYS A CA 1
ATOM 704 C C . LYS A 1 90 ? -14.745 -4.998 6.391 1.00 90.31 90 LYS A C 1
ATOM 706 O O . LYS A 1 90 ? -14.341 -5.793 5.547 1.00 90.31 90 LYS A O 1
ATOM 711 N N . ARG A 1 91 ? -14.759 -3.675 6.182 1.00 90.75 91 ARG A N 1
ATOM 712 C CA . ARG A 1 91 ? -14.306 -3.062 4.921 1.00 90.75 91 ARG A CA 1
ATOM 713 C C . ARG A 1 91 ? -12.806 -3.259 4.706 1.00 90.75 91 ARG A C 1
ATOM 715 O O . ARG A 1 91 ? -12.387 -3.524 3.581 1.00 90.75 91 ARG A O 1
ATOM 722 N N . THR A 1 92 ? -11.999 -3.170 5.767 1.00 92.25 92 THR A N 1
ATOM 723 C CA . THR A 1 92 ? -10.563 -3.482 5.698 1.00 92.25 92 THR A CA 1
ATOM 724 C C . THR A 1 92 ? -10.329 -4.919 5.233 1.00 92.25 92 THR A C 1
ATOM 726 O O . THR A 1 92 ? -9.514 -5.143 4.341 1.00 92.25 92 THR A O 1
ATOM 729 N N . TRP A 1 93 ? -11.067 -5.886 5.786 1.00 91.62 93 TRP A N 1
ATOM 730 C CA . TRP A 1 93 ? -10.951 -7.297 5.414 1.00 91.62 93 TRP A CA 1
ATOM 731 C C . TRP A 1 93 ? -11.325 -7.552 3.949 1.00 91.62 93 TRP A C 1
ATOM 733 O O . TRP A 1 93 ? -10.578 -8.196 3.216 1.00 91.62 93 TRP A O 1
ATOM 743 N N . GLU A 1 94 ? -12.436 -6.981 3.483 1.00 91.94 94 GLU A N 1
ATOM 744 C CA . GLU A 1 94 ? -12.864 -7.093 2.082 1.00 91.94 94 GLU A CA 1
ATOM 745 C C . GLU A 1 94 ? -11.809 -6.529 1.114 1.00 91.94 94 GLU A C 1
ATOM 747 O O . GLU A 1 94 ? -11.495 -7.150 0.094 1.00 91.94 94 GLU A O 1
ATOM 752 N N . LYS A 1 95 ? -11.201 -5.385 1.456 1.00 94.06 95 LYS A N 1
ATOM 753 C CA . LYS A 1 95 ? -10.106 -4.795 0.674 1.00 94.06 95 LYS A CA 1
ATOM 754 C C . LYS A 1 95 ? -8.846 -5.656 0.699 1.00 94.06 95 LYS A C 1
ATOM 756 O O . LYS A 1 95 ? -8.226 -5.832 -0.345 1.00 94.06 95 LYS A O 1
ATOM 761 N N . LEU A 1 96 ? -8.496 -6.241 1.842 1.00 93.25 96 LEU A N 1
ATOM 762 C CA . LEU A 1 96 ? -7.365 -7.163 1.953 1.00 93.25 96 LEU A CA 1
ATOM 763 C C . LEU A 1 96 ? -7.527 -8.396 1.058 1.00 93.25 96 LEU A C 1
ATOM 765 O O . LEU A 1 96 ? -6.586 -8.782 0.363 1.00 93.25 96 LEU A O 1
ATOM 769 N N . LEU A 1 97 ? -8.726 -8.980 1.020 1.00 92.06 97 LEU A N 1
ATOM 770 C CA . LEU A 1 97 ? -9.020 -10.110 0.139 1.00 92.06 97 LEU A CA 1
ATOM 771 C C . LEU A 1 97 ? -8.948 -9.724 -1.341 1.00 92.06 97 LEU A C 1
ATOM 773 O O . LEU A 1 97 ? -8.481 -10.522 -2.157 1.00 92.06 97 LEU A O 1
ATOM 777 N N . LEU A 1 98 ? -9.386 -8.511 -1.694 1.00 93.19 98 LEU A N 1
ATOM 778 C CA . LEU A 1 98 ? -9.246 -7.988 -3.051 1.00 93.19 98 LEU A CA 1
ATOM 779 C C . LEU A 1 98 ? -7.768 -7.864 -3.440 1.00 93.19 98 LEU A C 1
ATOM 781 O O . LEU A 1 98 ? -7.373 -8.371 -4.486 1.00 93.19 98 LEU A O 1
ATOM 785 N N . VAL A 1 99 ? -6.945 -7.273 -2.570 1.00 94.25 99 VAL A N 1
ATOM 786 C CA . VAL A 1 99 ? -5.494 -7.143 -2.776 1.00 94.25 99 VAL A CA 1
ATOM 787 C C . VAL A 1 99 ? -4.832 -8.507 -2.958 1.00 94.25 99 VAL A C 1
ATOM 789 O O . VAL A 1 99 ? -4.070 -8.693 -3.904 1.00 94.25 99 VAL A O 1
ATOM 792 N N . ALA A 1 100 ? -5.167 -9.488 -2.117 1.00 92.56 100 ALA A N 1
ATOM 793 C CA . ALA A 1 100 ? -4.622 -10.836 -2.243 1.00 92.56 100 ALA A CA 1
ATOM 794 C C . ALA A 1 100 ? -4.964 -11.475 -3.602 1.00 92.56 100 ALA A C 1
ATOM 796 O O . ALA A 1 100 ? -4.109 -12.107 -4.218 1.00 92.56 100 ALA A O 1
ATOM 797 N N . ARG A 1 101 ? -6.190 -11.282 -4.110 1.00 91.81 101 ARG A N 1
ATOM 798 C CA . ARG A 1 101 ? -6.593 -11.776 -5.440 1.00 91.81 101 ARG A CA 1
ATOM 799 C C . ARG A 1 101 ? -5.817 -11.099 -6.570 1.00 91.81 101 ARG A C 1
ATOM 801 O O . ARG A 1 101 ? -5.393 -11.790 -7.489 1.00 91.81 101 ARG A O 1
ATOM 808 N N . VAL A 1 102 ? -5.603 -9.785 -6.482 1.00 94.19 102 VAL A N 1
ATOM 809 C CA . VAL A 1 102 ? -4.834 -9.025 -7.483 1.00 94.19 102 VAL A CA 1
ATOM 810 C C . VAL A 1 102 ? -3.376 -9.486 -7.522 1.00 94.19 102 VAL A C 1
ATOM 812 O O . VAL A 1 102 ? -2.851 -9.743 -8.598 1.00 94.19 102 VAL A O 1
ATOM 815 N N . ILE A 1 103 ? -2.741 -9.676 -6.361 1.00 92.44 103 ILE A N 1
ATOM 816 C CA . ILE A 1 103 ? -1.350 -10.154 -6.284 1.00 92.44 103 ILE A CA 1
ATOM 817 C C . ILE A 1 103 ? -1.218 -11.586 -6.829 1.00 92.44 103 ILE A C 1
ATOM 819 O O . ILE A 1 103 ? -0.238 -11.905 -7.497 1.00 92.44 103 ILE A O 1
ATOM 823 N N . VAL A 1 104 ? -2.195 -12.461 -6.563 1.00 92.50 104 VAL A N 1
ATOM 824 C CA . VAL A 1 104 ? -2.191 -13.845 -7.077 1.00 92.50 104 VAL A CA 1
ATOM 825 C C . VAL A 1 104 ? -2.378 -13.898 -8.591 1.00 92.50 104 VAL A C 1
ATOM 827 O O . VAL A 1 104 ? -1.812 -14.781 -9.225 1.00 92.50 104 VAL A O 1
ATOM 830 N N . ALA A 1 105 ? -3.137 -12.966 -9.170 1.00 93.25 105 ALA A N 1
ATOM 831 C CA . ALA A 1 105 ? -3.368 -12.911 -10.612 1.00 93.25 105 ALA A CA 1
ATOM 832 C C . ALA A 1 105 ? -2.099 -12.591 -11.426 1.00 93.25 105 ALA A C 1
ATOM 834 O O . ALA A 1 105 ? -2.094 -12.758 -12.642 1.00 93.25 105 ALA A O 1
ATOM 835 N N . ILE A 1 106 ? -1.029 -12.134 -10.773 1.00 92.94 106 ILE A N 1
ATOM 836 C CA . ILE A 1 106 ? 0.251 -11.852 -11.418 1.00 92.94 106 ILE A CA 1
ATOM 837 C C . ILE A 1 106 ? 1.093 -13.124 -11.413 1.00 92.94 106 ILE A C 1
ATOM 839 O O . ILE A 1 106 ? 1.479 -13.626 -10.355 1.00 92.94 106 ILE A O 1
ATOM 843 N N . GLU A 1 107 ? 1.383 -13.617 -12.616 1.00 89.50 107 GLU A N 1
ATOM 844 C CA . GLU A 1 107 ? 2.132 -14.856 -12.844 1.00 89.50 107 GLU A CA 1
ATOM 845 C C . GLU A 1 107 ? 3.555 -14.776 -12.283 1.00 89.50 107 GLU A C 1
ATOM 847 O O . GLU A 1 107 ? 3.975 -15.654 -11.529 1.00 89.50 107 GLU A O 1
ATOM 852 N N . ASN A 1 108 ? 4.285 -13.704 -12.611 1.00 92.50 108 ASN A N 1
ATOM 853 C CA . ASN A 1 108 ? 5.632 -13.477 -12.107 1.00 92.50 108 ASN A CA 1
ATOM 854 C C . ASN A 1 108 ? 5.600 -12.602 -10.841 1.00 92.50 108 ASN A C 1
ATOM 856 O O . ASN A 1 108 ? 5.371 -11.393 -10.936 1.00 92.50 108 ASN A O 1
ATOM 860 N N . PRO A 1 109 ? 5.865 -13.155 -9.644 1.00 89.62 109 PRO A N 1
ATOM 861 C CA . PRO A 1 109 ? 5.828 -12.373 -8.415 1.00 89.62 109 PRO A CA 1
ATOM 862 C C . PRO A 1 109 ? 6.885 -11.266 -8.359 1.00 89.62 109 PRO A C 1
ATOM 864 O O . PRO A 1 109 ? 6.661 -10.283 -7.657 1.00 89.62 109 PRO A O 1
ATOM 867 N N . ALA A 1 110 ? 7.997 -11.393 -9.092 1.00 91.50 110 ALA A N 1
ATOM 868 C CA . ALA A 1 110 ? 9.064 -10.393 -9.101 1.00 91.50 110 ALA A CA 1
ATOM 869 C C . ALA A 1 110 ? 8.609 -9.049 -9.699 1.00 91.50 110 ALA A C 1
ATOM 871 O O . ALA A 1 110 ? 9.131 -8.000 -9.314 1.00 91.50 110 ALA A O 1
ATOM 872 N N . ASP A 1 111 ? 7.583 -9.074 -10.556 1.00 92.62 111 ASP A N 1
ATOM 873 C CA . ASP A 1 111 ? 6.990 -7.884 -11.173 1.00 92.62 111 ASP A CA 1
ATOM 874 C C . ASP A 1 111 ? 6.071 -7.120 -10.201 1.00 92.62 111 ASP A C 1
ATOM 876 O O . ASP A 1 111 ? 5.550 -6.055 -10.532 1.00 92.62 111 ASP A O 1
ATOM 880 N N . VAL A 1 112 ? 5.856 -7.636 -8.988 1.00 94.44 112 VAL A N 1
ATOM 881 C CA . VAL A 1 112 ? 5.178 -6.911 -7.912 1.00 94.44 112 VAL A CA 1
ATOM 882 C C . VAL A 1 112 ? 6.219 -6.132 -7.124 1.00 94.44 112 VAL A C 1
ATOM 884 O O . VAL A 1 112 ? 7.080 -6.720 -6.468 1.00 94.44 112 VAL A O 1
ATOM 887 N N . SER A 1 113 ? 6.127 -4.804 -7.148 1.00 94.50 113 SER A N 1
ATOM 888 C CA . SER A 1 113 ? 6.984 -3.942 -6.336 1.00 94.50 113 SER A CA 1
ATOM 889 C C . SER A 1 113 ? 6.263 -3.478 -5.083 1.00 94.50 113 SER A C 1
ATOM 891 O O . SER A 1 113 ? 5.190 -2.883 -5.152 1.00 94.50 113 SER A O 1
ATOM 893 N N . VAL A 1 114 ? 6.876 -3.730 -3.928 1.00 95.00 114 VAL A N 1
ATOM 894 C CA . VAL A 1 114 ? 6.357 -3.315 -2.623 1.00 95.00 114 VAL A CA 1
ATOM 895 C C . VAL A 1 114 ? 7.261 -2.226 -2.055 1.00 95.00 114 VAL A C 1
ATOM 897 O O . VAL A 1 114 ? 8.468 -2.435 -1.934 1.00 95.00 114 VAL A O 1
ATOM 900 N N . ILE A 1 115 ? 6.695 -1.072 -1.700 1.00 94.56 115 ILE A N 1
ATOM 901 C CA . ILE A 1 115 ? 7.448 0.125 -1.308 1.00 94.56 115 ILE A CA 1
ATOM 902 C C . ILE A 1 115 ? 7.035 0.619 0.071 1.00 94.56 115 ILE A C 1
ATOM 904 O O . ILE A 1 115 ? 5.851 0.694 0.403 1.00 94.56 115 ILE A O 1
ATOM 908 N N . SER A 1 116 ? 8.043 0.996 0.857 1.00 94.00 116 SER A N 1
ATOM 909 C CA . SER A 1 116 ? 7.855 1.757 2.085 1.00 94.00 116 SER A CA 1
ATOM 910 C C . SER A 1 116 ? 9.029 2.685 2.352 1.00 94.00 116 SER A C 1
ATOM 912 O O . SER A 1 116 ? 10.102 2.227 2.760 1.00 94.00 116 SER A O 1
ATOM 914 N N . SER A 1 117 ? 8.803 3.994 2.258 1.00 91.75 117 SER A N 1
ATOM 915 C CA . SER A 1 117 ? 9.752 4.994 2.767 1.00 91.75 117 SER A CA 1
ATOM 916 C C . SER A 1 117 ? 9.774 5.053 4.294 1.00 91.75 117 SER A C 1
ATOM 918 O O . SER A 1 117 ? 10.832 5.242 4.902 1.00 91.75 117 SER A O 1
ATOM 920 N N . ARG A 1 118 ? 8.627 4.815 4.943 1.00 89.44 118 ARG A N 1
ATOM 921 C CA . ARG A 1 118 ? 8.487 4.905 6.401 1.00 89.44 118 ARG A CA 1
ATOM 922 C C . ARG A 1 118 ? 9.266 3.820 7.134 1.00 89.44 118 ARG A C 1
ATOM 924 O O . ARG A 1 118 ? 9.190 2.641 6.797 1.00 89.44 118 ARG A O 1
ATOM 931 N N . ASN A 1 119 ? 9.936 4.212 8.216 1.00 89.88 119 ASN A N 1
ATOM 932 C CA . ASN A 1 119 ? 10.685 3.313 9.099 1.00 89.88 119 ASN A CA 1
ATOM 933 C C . ASN A 1 119 ? 9.841 2.145 9.648 1.00 89.88 119 ASN A C 1
ATOM 935 O O . ASN A 1 119 ? 10.327 1.020 9.733 1.00 89.88 119 ASN A O 1
ATOM 939 N N . THR A 1 120 ? 8.567 2.388 9.966 1.00 88.81 120 THR A N 1
ATOM 940 C CA . THR A 1 120 ? 7.628 1.377 10.469 1.00 88.81 120 THR A CA 1
ATOM 941 C C . THR A 1 120 ? 7.330 0.275 9.453 1.00 88.81 120 THR A C 1
ATOM 943 O O . THR A 1 120 ? 7.113 -0.868 9.852 1.00 88.81 120 THR A O 1
ATOM 946 N N . GLY A 1 121 ? 7.344 0.597 8.156 1.00 87.75 121 GLY A N 1
ATOM 947 C CA . GLY A 1 121 ? 7.022 -0.335 7.077 1.00 87.75 121 GLY A CA 1
ATOM 948 C C . GLY A 1 121 ? 8.234 -0.972 6.399 1.00 87.75 121 GLY A C 1
ATOM 949 O O . GLY A 1 121 ? 8.101 -2.057 5.839 1.00 87.75 121 GLY A O 1
ATOM 950 N N . GLN A 1 122 ? 9.434 -0.388 6.512 1.00 91.81 122 GLN A N 1
ATOM 951 C CA . GLN A 1 122 ? 10.656 -0.901 5.867 1.00 91.81 122 GLN A CA 1
ATOM 952 C C . GLN A 1 122 ? 10.906 -2.387 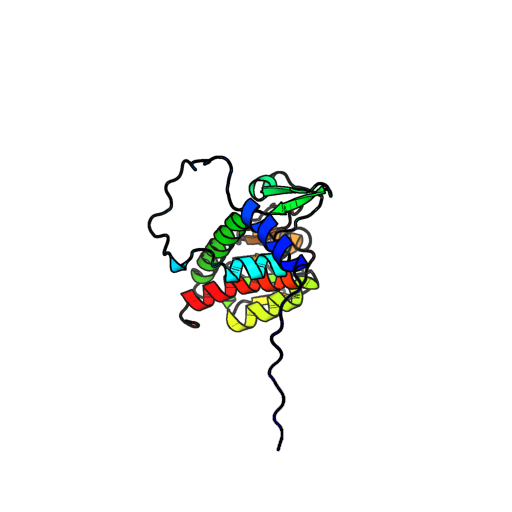6.162 1.00 91.81 122 GLN A C 1
ATOM 954 O O . GLN A 1 122 ? 11.131 -3.189 5.253 1.00 91.81 122 GLN A O 1
ATOM 959 N N . ARG A 1 123 ? 10.823 -2.785 7.439 1.00 92.25 123 ARG A N 1
ATOM 960 C CA . ARG A 1 123 ? 11.029 -4.186 7.834 1.00 92.25 123 ARG A CA 1
ATOM 961 C C . ARG A 1 123 ? 9.899 -5.097 7.355 1.00 92.25 123 ARG A C 1
ATOM 963 O O . ARG A 1 123 ? 10.179 -6.241 7.001 1.00 92.25 123 ARG A O 1
ATOM 970 N N . ALA A 1 124 ? 8.659 -4.608 7.347 1.00 92.06 124 ALA A N 1
ATOM 971 C CA . ALA A 1 124 ? 7.500 -5.370 6.893 1.00 92.06 124 ALA A CA 1
ATOM 972 C C . ALA A 1 124 ? 7.622 -5.704 5.401 1.00 92.06 124 ALA A C 1
ATOM 974 O O . ALA A 1 124 ? 7.541 -6.872 5.034 1.00 92.06 124 ALA A O 1
ATOM 975 N N . VAL A 1 125 ? 7.946 -4.709 4.572 1.00 93.19 125 VAL A N 1
ATOM 976 C CA . VAL A 1 125 ? 8.137 -4.869 3.123 1.00 93.19 125 VAL A CA 1
ATOM 977 C C . VAL A 1 125 ? 9.222 -5.901 2.801 1.00 93.19 125 VAL A C 1
ATOM 979 O O . VAL A 1 125 ? 8.993 -6.814 2.011 1.00 93.19 125 VAL A O 1
ATOM 982 N N . LEU A 1 126 ? 10.373 -5.837 3.479 1.00 94.06 126 LEU A N 1
ATOM 983 C CA . LEU A 1 126 ? 11.446 -6.825 3.300 1.00 94.06 126 LEU A CA 1
ATOM 984 C C . LEU A 1 126 ? 11.017 -8.245 3.704 1.00 94.06 126 LEU A C 1
ATOM 986 O O . LEU A 1 126 ? 11.421 -9.223 3.077 1.00 94.06 126 LEU A O 1
ATOM 990 N N . LYS A 1 127 ? 10.207 -8.375 4.761 1.00 93.50 127 LYS A N 1
ATOM 991 C CA . LYS A 1 127 ? 9.726 -9.675 5.246 1.00 93.50 127 LYS A CA 1
ATOM 992 C C . LYS A 1 127 ? 8.605 -10.267 4.396 1.00 93.50 127 LYS A C 1
ATOM 994 O O . LYS A 1 127 ? 8.493 -11.485 4.366 1.00 93.50 127 LYS A O 1
ATOM 999 N N . VAL A 1 128 ? 7.826 -9.438 3.708 1.00 90.62 128 VAL A N 1
ATOM 1000 C CA . VAL A 1 128 ? 6.774 -9.846 2.756 1.00 90.62 128 VAL A CA 1
ATOM 1001 C C . VAL A 1 128 ? 7.354 -10.282 1.421 1.00 90.62 128 VAL A C 1
ATOM 1003 O O . VAL A 1 128 ? 6.879 -11.246 0.819 1.00 90.62 128 VAL A O 1
ATOM 1006 N N . ALA A 1 129 ? 8.395 -9.582 0.973 1.00 91.44 129 ALA A N 1
ATOM 1007 C CA . ALA A 1 129 ? 9.088 -9.883 -0.268 1.00 91.44 129 ALA A CA 1
ATOM 1008 C C . ALA A 1 129 ? 9.678 -11.298 -0.272 1.00 91.44 129 ALA A C 1
ATOM 1010 O O . ALA A 1 129 ? 9.510 -12.021 -1.248 1.00 91.44 129 ALA A O 1
ATOM 1011 N N . ALA A 1 130 ? 10.290 -11.723 0.840 1.00 90.56 130 ALA A N 1
ATOM 1012 C CA . ALA A 1 130 ? 10.954 -13.023 0.943 1.00 90.56 130 ALA A CA 1
ATOM 1013 C C . ALA A 1 130 ? 10.051 -14.237 0.612 1.00 90.56 130 ALA A C 1
ATOM 1015 O O . ALA A 1 130 ? 10.452 -15.033 -0.232 1.00 90.56 130 ALA A O 1
ATOM 1016 N N . PRO A 1 131 ? 8.854 -14.412 1.212 1.00 90.50 131 PRO A N 1
ATOM 1017 C CA . PRO A 1 131 ? 7.979 -15.534 0.874 1.00 90.50 131 PRO A CA 1
ATOM 1018 C C . PRO A 1 131 ? 7.181 -15.322 -0.420 1.00 90.50 131 PRO A C 1
ATOM 1020 O O . PRO A 1 131 ? 6.845 -16.294 -1.087 1.00 90.50 131 PRO A O 1
ATOM 1023 N N . THR A 1 132 ? 6.858 -14.077 -0.788 1.00 88.88 132 THR A N 1
ATOM 1024 C CA . THR A 1 132 ? 6.027 -13.800 -1.977 1.00 88.88 132 THR A CA 1
ATOM 1025 C C . THR A 1 132 ? 6.833 -13.859 -3.274 1.00 88.88 132 THR A C 1
ATOM 1027 O O . THR A 1 132 ? 6.253 -14.120 -4.328 1.00 88.88 132 THR A O 1
ATOM 1030 N N . GLY A 1 133 ? 8.144 -13.600 -3.204 1.00 90.75 133 GLY A N 1
ATOM 1031 C CA . GLY A 1 133 ? 9.010 -13.357 -4.360 1.00 90.75 133 GLY A CA 1
ATOM 1032 C C . GLY A 1 133 ? 8.874 -11.944 -4.938 1.00 90.75 133 GLY A C 1
ATOM 1033 O O . GLY A 1 133 ? 9.346 -11.699 -6.041 1.00 90.75 133 GLY A O 1
ATOM 1034 N N . ALA A 1 134 ? 8.207 -11.036 -4.219 1.00 93.38 134 ALA A N 1
ATOM 1035 C CA . ALA A 1 134 ? 8.004 -9.653 -4.642 1.00 93.38 134 ALA A CA 1
ATOM 1036 C C . ALA A 1 134 ? 9.283 -8.828 -4.489 1.00 93.38 134 ALA A C 1
ATOM 1038 O O . ALA A 1 134 ? 10.104 -9.103 -3.615 1.00 93.38 134 ALA A O 1
ATOM 1039 N N . THR A 1 135 ? 9.422 -7.781 -5.294 1.00 93.75 135 THR A N 1
ATOM 1040 C CA . THR A 1 135 ? 10.583 -6.893 -5.294 1.00 93.75 135 THR A CA 1
ATOM 1041 C C . THR A 1 135 ? 10.409 -5.789 -4.238 1.00 93.75 135 THR A C 1
ATOM 1043 O O . THR A 1 135 ? 9.566 -4.904 -4.406 1.00 93.75 135 THR A O 1
ATOM 1046 N N . PRO A 1 136 ? 11.181 -5.785 -3.132 1.00 94.81 136 PRO A N 1
ATOM 1047 C CA . PRO A 1 136 ? 11.044 -4.760 -2.107 1.00 94.81 136 PRO A CA 1
ATOM 1048 C C . PRO A 1 136 ? 11.829 -3.489 -2.464 1.00 94.81 136 PRO A C 1
ATOM 1050 O O . PRO A 1 136 ? 12.945 -3.539 -2.993 1.00 94.81 136 PRO A O 1
ATOM 1053 N N . ILE A 1 137 ? 11.272 -2.337 -2.095 1.00 92.88 137 ILE A N 1
ATOM 1054 C CA . ILE A 1 137 ? 11.967 -1.049 -2.006 1.00 92.88 137 ILE A CA 1
ATOM 1055 C C . ILE A 1 137 ? 11.749 -0.522 -0.589 1.00 92.88 137 ILE A C 1
ATOM 1057 O O . ILE A 1 137 ? 10.682 -0.015 -0.242 1.00 92.88 137 ILE A O 1
ATOM 1061 N N . ALA A 1 138 ? 12.764 -0.693 0.253 1.00 92.50 138 ALA A N 1
ATOM 1062 C CA . ALA A 1 138 ? 12.747 -0.209 1.625 1.00 92.50 138 ALA A CA 1
ATOM 1063 C C . ALA A 1 138 ? 13.561 1.084 1.728 1.00 92.50 138 ALA A C 1
ATOM 1065 O O . ALA A 1 138 ? 14.734 1.112 1.362 1.00 92.50 138 ALA A O 1
ATOM 1066 N N . GLY A 1 139 ? 12.953 2.133 2.277 1.00 90.38 139 GLY A N 1
ATOM 1067 C CA . GLY A 1 139 ? 13.603 3.421 2.495 1.00 90.38 139 GLY A CA 1
ATOM 1068 C C . GLY A 1 139 ? 13.384 4.396 1.344 1.00 90.38 139 GLY A C 1
ATOM 1069 O O . GLY A 1 139 ? 12.322 4.412 0.727 1.00 90.38 139 GLY A O 1
ATOM 1070 N N . CYS A 1 140 ? 14.368 5.262 1.108 1.00 88.50 140 CYS A N 1
ATOM 1071 C CA . CYS A 1 140 ? 14.251 6.324 0.115 1.00 88.50 140 CYS A CA 1
ATOM 1072 C C . CYS A 1 140 ? 14.045 5.734 -1.288 1.00 88.50 140 CYS A C 1
ATOM 1074 O O . CYS A 1 140 ? 14.875 4.962 -1.768 1.00 88.50 140 CYS A O 1
ATOM 1076 N N . PHE A 1 141 ? 12.943 6.109 -1.935 1.00 91.19 141 PHE A N 1
ATOM 1077 C CA . PHE A 1 141 ? 12.698 5.777 -3.331 1.00 91.19 141 PHE A CA 1
ATOM 1078 C C . PHE A 1 141 ? 13.563 6.677 -4.215 1.00 91.19 141 PHE A C 1
ATOM 1080 O O . PHE A 1 141 ? 13.504 7.899 -4.091 1.00 91.19 141 PHE A O 1
ATOM 1087 N N . THR A 1 142 ? 14.373 6.084 -5.090 1.00 90.69 142 THR A N 1
ATOM 1088 C CA . THR A 1 142 ? 15.185 6.836 -6.051 1.00 90.69 142 THR A CA 1
ATOM 1089 C C . THR A 1 142 ? 14.286 7.346 -7.178 1.00 90.69 142 THR A C 1
ATOM 1091 O O . THR A 1 142 ? 13.735 6.521 -7.907 1.00 90.69 142 THR A O 1
ATOM 1094 N N . PRO A 1 143 ? 14.134 8.671 -7.351 1.00 91.75 143 PRO A N 1
ATOM 1095 C CA . PRO A 1 143 ? 13.338 9.207 -8.444 1.00 91.75 143 PRO A CA 1
ATOM 1096 C C . PRO A 1 143 ? 13.890 8.766 -9.801 1.00 91.75 143 PRO A C 1
ATOM 1098 O O . PRO A 1 143 ? 15.106 8.788 -10.031 1.00 91.75 143 PRO A O 1
ATOM 1101 N N . GLY A 1 144 ? 12.992 8.385 -10.700 1.00 91.94 144 GLY A N 1
ATOM 1102 C CA . GLY A 1 144 ? 13.331 7.827 -12.002 1.00 91.94 144 GLY A CA 1
ATOM 1103 C C . GLY A 1 144 ? 13.409 6.303 -12.027 1.00 91.94 144 GLY A C 1
ATOM 1104 O O . GLY A 1 144 ? 13.585 5.750 -13.109 1.00 91.94 144 GLY A O 1
ATOM 1105 N N . ALA A 1 145 ? 13.220 5.607 -10.900 1.00 91.75 145 ALA A N 1
ATOM 1106 C CA . ALA A 1 145 ? 13.291 4.147 -10.875 1.00 91.75 145 ALA A CA 1
ATOM 1107 C C . ALA A 1 145 ? 12.247 3.470 -11.781 1.00 91.75 145 ALA A C 1
ATOM 1109 O O . ALA A 1 145 ? 12.487 2.350 -12.221 1.00 91.75 145 ALA A O 1
ATOM 1110 N N . PHE A 1 146 ? 11.125 4.130 -12.097 1.00 93.69 146 PHE A N 1
ATOM 1111 C CA . PHE A 1 146 ? 10.131 3.592 -13.040 1.00 93.69 146 PHE A CA 1
ATOM 1112 C C . PHE A 1 146 ? 10.175 4.223 -14.432 1.00 93.69 146 PHE A C 1
ATOM 1114 O O . PHE A 1 146 ? 9.613 3.670 -15.368 1.00 93.69 146 PHE A O 1
ATOM 1121 N N . THR A 1 147 ? 10.824 5.376 -14.595 1.00 93.75 147 THR A N 1
ATOM 1122 C CA . THR A 1 147 ? 10.771 6.152 -15.849 1.00 93.75 147 THR A CA 1
ATOM 1123 C C . THR A 1 147 ? 12.111 6.232 -16.576 1.00 93.75 147 THR A C 1
ATOM 1125 O O . THR A 1 147 ? 12.143 6.356 -17.798 1.00 93.75 147 THR A O 1
ATOM 1128 N N . ASN A 1 148 ? 13.230 6.152 -15.857 1.00 93.62 148 ASN A N 1
ATOM 1129 C CA . ASN A 1 148 ? 14.564 6.336 -16.409 1.00 93.62 148 ASN A CA 1
ATOM 1130 C C . ASN A 1 148 ? 15.267 4.994 -16.652 1.00 93.62 148 ASN A C 1
ATOM 1132 O O . ASN A 1 148 ? 15.930 4.457 -15.766 1.00 93.62 148 ASN A O 1
ATOM 1136 N N . GLN A 1 149 ? 15.196 4.512 -17.893 1.00 91.44 149 GLN A N 1
ATOM 1137 C CA . GLN A 1 149 ? 15.806 3.252 -18.342 1.00 91.44 149 GLN A CA 1
ATOM 1138 C C . GLN A 1 149 ? 17.341 3.209 -18.236 1.00 91.44 149 GLN A C 1
ATOM 1140 O O . GLN A 1 149 ? 17.928 2.132 -18.263 1.00 91.44 149 GLN A O 1
ATOM 1145 N N . ILE A 1 150 ? 18.014 4.360 -18.115 1.00 93.50 150 ILE A N 1
ATOM 1146 C CA . ILE A 1 150 ? 19.482 4.428 -18.010 1.00 93.50 150 ILE A CA 1
ATOM 1147 C C . ILE A 1 150 ? 19.948 4.109 -16.578 1.00 93.50 150 ILE A C 1
ATOM 1149 O O . ILE A 1 150 ? 21.094 3.713 -16.363 1.00 93.50 150 ILE A O 1
ATOM 1153 N N . GLN A 1 151 ? 19.083 4.282 -15.573 1.00 89.56 151 GLN A N 1
ATOM 1154 C CA . GLN A 1 151 ? 19.448 4.033 -14.180 1.00 89.56 151 GLN A CA 1
ATOM 1155 C C . GLN A 1 151 ? 19.606 2.535 -13.898 1.00 89.56 151 GLN A C 1
ATOM 1157 O O . GLN A 1 151 ? 18.764 1.722 -14.256 1.00 89.56 151 GLN A O 1
ATOM 1162 N N . ALA A 1 152 ? 20.630 2.171 -13.122 1.00 86.50 152 ALA A N 1
ATOM 1163 C CA . ALA A 1 152 ? 20.818 0.791 -12.662 1.00 86.50 152 ALA A CA 1
ATOM 1164 C C . ALA A 1 152 ? 19.678 0.289 -11.751 1.00 86.50 152 ALA A C 1
ATOM 1166 O O . ALA A 1 152 ? 19.485 -0.912 -11.594 1.00 86.50 152 ALA A O 1
ATOM 1167 N N . ALA A 1 153 ? 18.937 1.212 -11.132 1.00 85.56 153 ALA A N 1
ATOM 1168 C CA . ALA A 1 153 ? 17.782 0.920 -10.290 1.00 85.56 153 ALA A CA 1
ATOM 1169 C C . ALA A 1 153 ? 16.452 0.912 -11.066 1.00 85.56 153 ALA A C 1
ATOM 1171 O O . ALA A 1 153 ? 15.401 0.883 -10.426 1.00 85.56 153 ALA A O 1
ATOM 1172 N N . PHE A 1 154 ? 16.496 0.950 -12.404 1.00 91.31 154 PHE A N 1
ATOM 1173 C CA . PHE A 1 154 ? 15.313 0.881 -13.254 1.00 91.31 154 PHE A CA 1
ATOM 1174 C C . PHE A 1 154 ? 14.549 -0.428 -13.032 1.00 91.31 154 PHE A C 1
ATOM 1176 O O . PHE A 1 154 ? 15.135 -1.513 -12.978 1.00 91.31 154 PHE A O 1
ATOM 1183 N N . ARG A 1 155 ? 13.233 -0.315 -12.865 1.00 88.88 155 ARG A N 1
ATOM 1184 C CA . ARG A 1 155 ? 12.315 -1.431 -12.641 1.00 88.88 155 ARG A CA 1
ATOM 1185 C C . ARG A 1 155 ? 11.042 -1.184 -13.431 1.00 88.88 155 ARG A C 1
ATOM 1187 O O . ARG A 1 155 ? 10.536 -0.067 -13.449 1.00 88.88 155 ARG A O 1
ATOM 1194 N N . GLU A 1 156 ? 10.473 -2.256 -13.968 1.00 91.50 156 GLU A N 1
ATOM 1195 C CA . GLU A 1 156 ? 9.185 -2.234 -14.668 1.00 91.50 156 GLU A CA 1
ATOM 1196 C C . GLU A 1 156 ? 8.201 -3.170 -13.960 1.00 91.50 156 GLU A C 1
ATOM 1198 O O . GLU A 1 156 ? 7.962 -4.291 -14.411 1.00 91.50 156 GLU A O 1
ATOM 1203 N N . PRO A 1 157 ? 7.658 -2.764 -12.796 1.00 93.25 157 PRO A N 1
ATOM 1204 C CA . PRO A 1 157 ? 6.662 -3.572 -12.118 1.00 93.25 157 PRO A CA 1
ATOM 1205 C C . PRO A 1 157 ? 5.354 -3.603 -12.914 1.00 93.25 157 PRO A C 1
ATOM 1207 O O . PRO A 1 157 ? 4.977 -2.634 -13.566 1.00 93.25 157 PRO A O 1
ATOM 1210 N N . ARG A 1 158 ? 4.597 -4.690 -12.778 1.00 94.56 158 ARG A N 1
ATOM 1211 C CA . ARG A 1 158 ? 3.203 -4.778 -13.244 1.00 94.56 158 ARG A CA 1
ATOM 1212 C C . ARG A 1 158 ? 2.199 -4.365 -12.176 1.00 94.56 158 ARG A C 1
ATOM 1214 O O . ARG A 1 158 ? 1.035 -4.148 -12.493 1.00 94.56 158 ARG A O 1
ATOM 1221 N N . LEU A 1 159 ? 2.633 -4.296 -10.920 1.00 95.31 159 LEU A N 1
ATOM 1222 C CA . LEU A 1 159 ? 1.821 -3.878 -9.785 1.00 95.31 159 LEU A CA 1
ATOM 1223 C C . LEU A 1 159 ? 2.694 -3.167 -8.763 1.00 95.31 159 LEU A C 1
ATOM 1225 O O . LEU A 1 159 ? 3.743 -3.679 -8.362 1.00 95.31 159 LEU A O 1
ATOM 1229 N N . LEU A 1 160 ? 2.218 -2.014 -8.309 1.00 96.00 160 LEU A N 1
ATOM 1230 C CA . LEU A 1 160 ? 2.841 -1.252 -7.244 1.00 96.00 160 LEU A CA 1
ATOM 1231 C C . LEU A 1 160 ? 2.001 -1.362 -5.968 1.00 96.00 160 LEU A C 1
ATOM 1233 O O . LEU A 1 160 ? 0.802 -1.100 -5.983 1.00 96.00 160 LEU A O 1
ATOM 1237 N N . ALA A 1 161 ? 2.633 -1.712 -4.850 1.00 95.50 161 ALA A N 1
ATOM 1238 C CA . ALA A 1 161 ? 2.001 -1.751 -3.540 1.00 95.50 161 ALA A CA 1
ATOM 1239 C C . ALA A 1 161 ? 2.765 -0.857 -2.548 1.00 95.50 161 ALA A C 1
ATOM 1241 O O . ALA A 1 161 ? 3.973 -0.998 -2.375 1.00 95.50 161 ALA A O 1
ATOM 1242 N N . VAL A 1 162 ? 2.068 0.070 -1.896 1.00 94.62 162 VAL A N 1
ATOM 1243 C CA . VAL A 1 162 ? 2.657 1.200 -1.161 1.00 94.62 162 VAL A CA 1
ATOM 1244 C C . VAL A 1 162 ? 2.139 1.252 0.274 1.00 94.62 162 VAL A C 1
ATOM 1246 O O . VAL A 1 162 ? 0.968 0.971 0.528 1.00 94.62 162 VAL A O 1
ATOM 1249 N N . THR A 1 163 ? 2.994 1.629 1.231 1.00 92.50 163 THR A N 1
ATOM 1250 C CA . THR A 1 163 ? 2.601 1.731 2.649 1.00 92.50 163 THR A CA 1
ATOM 1251 C C . THR A 1 163 ? 1.911 3.010 3.069 1.00 92.50 163 THR A C 1
ATOM 1253 O O . THR A 1 163 ? 1.122 2.974 4.006 1.00 92.50 163 THR A O 1
ATOM 1256 N N . ASP A 1 164 ? 2.276 4.148 2.491 1.00 91.56 164 ASP A N 1
ATOM 1257 C CA . ASP A 1 164 ? 1.677 5.422 2.864 1.00 91.56 164 ASP A CA 1
ATOM 1258 C C . ASP A 1 164 ? 1.718 6.354 1.654 1.00 91.56 164 ASP A C 1
ATOM 1260 O O . ASP A 1 164 ? 2.797 6.836 1.307 1.00 91.56 164 ASP A O 1
ATOM 1264 N N . PRO A 1 165 ? 0.579 6.660 1.014 1.00 93.00 165 PRO A N 1
ATOM 1265 C CA . PRO A 1 165 ? 0.575 7.458 -0.208 1.00 93.00 165 PRO A CA 1
ATOM 1266 C C . PRO A 1 165 ? 1.077 8.891 0.010 1.00 93.00 165 PRO A C 1
ATOM 1268 O O . PRO A 1 165 ? 1.494 9.550 -0.938 1.00 93.00 165 PRO A O 1
ATOM 1271 N N . ARG A 1 166 ? 1.081 9.391 1.256 1.00 91.50 166 ARG A N 1
ATOM 1272 C CA . ARG A 1 166 ? 1.623 10.718 1.571 1.00 91.50 166 ARG A CA 1
ATOM 1273 C C . ARG A 1 166 ? 3.152 10.720 1.552 1.00 91.50 166 ARG A C 1
ATOM 1275 O O . ARG A 1 166 ? 3.766 11.621 0.982 1.00 91.50 166 ARG A O 1
ATOM 1282 N N . ALA A 1 167 ? 3.767 9.729 2.193 1.00 91.19 167 ALA A N 1
ATOM 1283 C CA . ALA A 1 167 ? 5.224 9.613 2.252 1.00 91.19 167 ALA A CA 1
ATOM 1284 C C . ALA A 1 167 ? 5.798 9.093 0.923 1.00 91.19 167 ALA A C 1
ATOM 1286 O O . ALA A 1 167 ? 6.829 9.569 0.458 1.00 91.19 167 ALA A O 1
ATOM 1287 N N . ASP A 1 168 ? 5.074 8.183 0.279 1.00 92.94 168 ASP A N 1
ATOM 1288 C CA . ASP A 1 168 ? 5.440 7.505 -0.960 1.00 92.94 168 ASP A CA 1
ATOM 1289 C C . ASP A 1 168 ? 4.750 8.149 -2.187 1.00 92.94 168 ASP A C 1
ATOM 1291 O O . ASP A 1 168 ? 4.396 7.477 -3.153 1.00 92.94 168 ASP A O 1
ATOM 1295 N N . HIS A 1 169 ? 4.547 9.470 -2.176 1.00 93.12 169 HIS A N 1
ATOM 1296 C CA . HIS A 1 169 ? 3.914 10.182 -3.297 1.00 93.12 169 HIS A CA 1
ATOM 1297 C C . HIS A 1 169 ? 4.768 10.151 -4.577 1.00 93.12 169 HIS A C 1
ATOM 1299 O O . HIS A 1 169 ? 4.226 10.187 -5.682 1.00 93.12 169 HIS A O 1
ATOM 1305 N N . GLN A 1 170 ? 6.097 10.061 -4.441 1.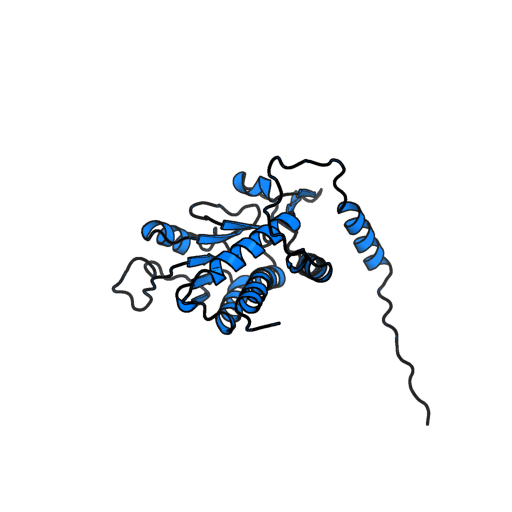00 94.31 170 GLN A N 1
ATOM 1306 C CA . GLN A 1 170 ? 7.027 9.978 -5.569 1.00 94.31 170 GLN A CA 1
ATOM 1307 C C . GLN A 1 170 ? 6.782 8.724 -6.431 1.00 94.31 170 GLN A C 1
ATOM 1309 O O . GLN A 1 170 ? 6.492 8.890 -7.617 1.00 94.31 170 GLN A O 1
ATOM 1314 N N . PRO A 1 171 ? 6.817 7.484 -5.890 1.00 94.38 171 PRO A N 1
ATOM 1315 C CA . PRO A 1 171 ? 6.527 6.296 -6.689 1.00 94.38 171 PRO A CA 1
ATOM 1316 C C . PRO A 1 171 ? 5.086 6.254 -7.207 1.00 94.38 171 PRO A C 1
ATOM 1318 O O . PRO A 1 171 ? 4.871 5.718 -8.286 1.00 94.38 171 PRO A O 1
ATOM 1321 N N . LEU A 1 172 ? 4.107 6.833 -6.498 1.00 95.31 172 LEU A N 1
ATOM 1322 C CA . LEU A 1 172 ? 2.727 6.945 -6.998 1.00 95.31 172 LEU A CA 1
ATOM 1323 C C . LEU A 1 172 ? 2.622 7.860 -8.223 1.00 95.31 172 LEU A C 1
ATOM 1325 O O . LEU A 1 172 ? 1.924 7.544 -9.182 1.00 95.31 172 LEU A O 1
ATOM 1329 N N . THR A 1 173 ? 3.339 8.983 -8.203 1.00 94.75 173 THR A N 1
ATOM 1330 C CA . THR A 1 173 ? 3.380 9.910 -9.338 1.00 94.75 173 THR A CA 1
ATOM 1331 C C . THR A 1 173 ? 4.116 9.285 -10.517 1.00 94.75 173 THR A C 1
ATOM 1333 O O . THR A 1 173 ? 3.669 9.403 -11.648 1.00 94.75 173 THR A O 1
ATOM 1336 N N . GLU A 1 174 ? 5.217 8.573 -10.273 1.00 95.00 174 GLU A N 1
ATOM 1337 C CA . GLU A 1 174 ? 5.912 7.865 -11.349 1.00 95.00 174 GLU A CA 1
ATOM 1338 C C . GLU A 1 174 ? 5.084 6.710 -11.913 1.00 95.00 174 GLU A C 1
ATOM 1340 O O . GLU A 1 174 ? 5.055 6.542 -13.127 1.00 95.00 174 GLU A O 1
ATOM 1345 N N . ALA A 1 175 ? 4.352 5.971 -11.074 1.00 95.56 175 ALA A N 1
ATOM 1346 C CA . ALA A 1 175 ? 3.462 4.901 -11.516 1.00 95.56 175 ALA A CA 1
ATOM 1347 C C . ALA A 1 175 ? 2.378 5.393 -12.485 1.00 95.56 175 ALA A C 1
ATOM 1349 O O . ALA A 1 175 ? 2.040 4.679 -13.431 1.00 95.56 175 ALA A O 1
ATOM 1350 N N . SER A 1 176 ? 1.875 6.620 -12.304 1.00 94.81 176 SER A N 1
ATOM 1351 C CA . SER A 1 176 ? 0.875 7.192 -13.212 1.00 94.81 176 SER A CA 1
ATOM 1352 C C . SER A 1 176 ? 1.441 7.521 -14.599 1.00 94.81 176 SER A C 1
ATOM 1354 O O . SER A 1 176 ? 0.706 7.439 -15.580 1.00 94.81 176 SER A O 1
ATOM 1356 N N . TYR A 1 177 ? 2.744 7.801 -14.726 1.00 94.88 177 TYR A N 1
ATOM 1357 C CA . TYR A 1 177 ? 3.386 8.029 -16.028 1.00 94.88 177 TYR A CA 1
ATOM 1358 C C . TYR A 1 177 ? 3.533 6.755 -16.866 1.00 94.88 177 TYR A C 1
ATOM 1360 O O . TYR A 1 177 ? 3.567 6.827 -18.092 1.00 94.88 177 TYR A O 1
ATOM 1368 N N . VAL A 1 178 ? 3.613 5.595 -16.213 1.00 93.94 178 VAL A N 1
ATOM 1369 C CA . VAL A 1 178 ? 3.834 4.285 -16.853 1.00 93.94 178 VAL A CA 1
ATOM 1370 C C . VAL A 1 178 ? 2.614 3.359 -16.778 1.00 93.94 178 VAL A C 1
ATOM 1372 O O . VAL A 1 178 ? 2.707 2.189 -17.135 1.00 93.94 178 VAL A O 1
ATOM 1375 N N . ASN A 1 179 ? 1.448 3.885 -16.380 1.00 93.56 179 ASN A N 1
ATOM 1376 C CA . ASN A 1 179 ? 0.178 3.151 -16.269 1.00 93.56 179 ASN A CA 1
ATOM 1377 C C . ASN A 1 179 ? 0.249 1.918 -15.350 1.00 93.56 179 ASN A C 1
ATOM 1379 O O . ASN A 1 179 ? -0.340 0.874 -15.644 1.00 93.56 179 ASN A O 1
ATOM 1383 N N . LEU A 1 180 ? 0.976 2.027 -14.236 1.00 94.25 180 LEU A N 1
ATOM 1384 C CA . LEU A 1 180 ? 1.031 0.959 -13.244 1.00 94.25 180 LEU A CA 1
ATOM 1385 C C . LEU A 1 180 ? -0.222 0.973 -12.360 1.00 94.25 180 LEU A C 1
ATOM 1387 O O . LEU A 1 180 ? -0.524 2.021 -11.789 1.00 94.25 180 LEU A O 1
ATOM 1391 N N . PRO A 1 181 ? -0.894 -0.175 -12.154 1.00 95.62 181 PRO A N 1
ATOM 1392 C CA . PRO A 1 181 ? -1.938 -0.274 -11.149 1.00 95.62 181 PRO A CA 1
ATOM 1393 C C . PRO A 1 181 ? -1.330 -0.178 -9.746 1.00 95.62 181 PRO A C 1
ATOM 1395 O O . PRO A 1 181 ? -0.299 -0.800 -9.450 1.00 95.62 181 PRO A O 1
ATOM 1398 N N . THR A 1 182 ? -1.979 0.582 -8.868 1.00 95.56 182 THR A N 1
ATOM 1399 C CA . THR A 1 182 ? -1.448 0.918 -7.545 1.00 95.56 182 THR A CA 1
ATOM 1400 C C . THR A 1 182 ? -2.377 0.479 -6.411 1.00 95.56 182 THR A C 1
ATOM 1402 O O . THR A 1 182 ? -3.586 0.726 -6.372 1.00 95.56 182 THR A O 1
ATOM 1405 N N . ILE A 1 183 ? -1.781 -0.176 -5.422 1.00 96.56 183 ILE A N 1
ATOM 1406 C CA . ILE A 1 183 ? -2.411 -0.547 -4.159 1.00 96.56 183 ILE A CA 1
ATOM 1407 C C . ILE A 1 183 ? -1.742 0.280 -3.073 1.00 96.56 183 ILE A C 1
ATOM 1409 O O . ILE A 1 183 ? -0.519 0.269 -2.957 1.00 96.56 183 ILE A O 1
ATOM 1413 N N . ALA A 1 184 ? -2.520 0.966 -2.244 1.00 95.38 184 ALA A N 1
ATOM 1414 C CA . ALA A 1 184 ? -1.970 1.727 -1.132 1.00 95.38 184 ALA A CA 1
ATOM 1415 C C . ALA A 1 184 ? -2.636 1.339 0.183 1.00 95.38 184 ALA A C 1
ATOM 1417 O O . ALA A 1 184 ? -3.860 1.218 0.284 1.00 95.38 184 ALA A O 1
ATOM 1418 N N . LEU A 1 185 ? -1.810 1.170 1.211 1.00 94.69 185 LEU A N 1
ATOM 1419 C CA . LEU A 1 185 ? -2.269 1.198 2.586 1.00 94.69 185 LEU A CA 1
ATOM 1420 C C . LEU A 1 185 ? -2.473 2.675 2.962 1.00 94.69 185 LEU A C 1
ATOM 1422 O O . LEU A 1 185 ? -1.556 3.489 2.869 1.00 94.69 185 LEU A O 1
ATOM 1426 N N . CYS A 1 186 ? -3.691 3.037 3.352 1.00 93.56 186 CYS A N 1
ATOM 1427 C CA . CYS A 1 186 ? -4.105 4.421 3.571 1.00 93.56 186 CYS A CA 1
ATOM 1428 C C . CYS A 1 186 ? -4.573 4.634 5.012 1.00 93.56 186 CYS A C 1
ATOM 1430 O O . CYS A 1 186 ? -5.387 3.868 5.526 1.00 93.56 186 CYS A O 1
ATOM 1432 N N . ASN A 1 187 ? -4.107 5.704 5.651 1.00 92.88 187 ASN A N 1
ATOM 1433 C CA . ASN A 1 187 ? -4.711 6.210 6.879 1.00 92.88 187 ASN A CA 1
ATOM 1434 C C . ASN A 1 187 ? -5.916 7.109 6.549 1.00 92.88 187 ASN A C 1
ATOM 1436 O O . ASN A 1 187 ? -6.175 7.426 5.390 1.00 92.88 187 ASN A O 1
ATOM 1440 N N . THR A 1 188 ? -6.657 7.556 7.561 1.00 92.31 188 THR A N 1
ATOM 1441 C CA . THR A 1 188 ? -7.854 8.394 7.371 1.00 92.31 188 THR A CA 1
ATOM 1442 C C . THR A 1 188 ? -7.577 9.743 6.705 1.00 92.31 188 THR A C 1
ATOM 1444 O O . THR A 1 188 ? -8.485 10.313 6.118 1.00 92.31 188 THR A O 1
ATOM 1447 N N . ASP A 1 189 ? -6.348 10.252 6.782 1.00 91.75 189 ASP A N 1
ATOM 1448 C CA . ASP A 1 189 ? -5.892 11.530 6.219 1.00 91.75 189 ASP A CA 1
ATOM 1449 C C . ASP A 1 189 ? -4.950 11.369 5.009 1.00 91.75 189 ASP A C 1
ATOM 1451 O O . ASP A 1 189 ? -4.294 12.326 4.571 1.00 91.75 189 ASP A O 1
ATOM 1455 N N . SER A 1 190 ? -4.828 10.144 4.500 1.00 91.44 190 SER A N 1
ATOM 1456 C CA . SER A 1 190 ? -4.000 9.822 3.344 1.00 91.44 190 SER A CA 1
ATOM 1457 C C . SER A 1 190 ? -4.693 10.254 2.045 1.00 91.44 190 SER A C 1
ATOM 1459 O O . SER A 1 190 ? -5.844 9.874 1.845 1.00 91.44 190 SER A O 1
ATOM 1461 N N . PRO A 1 191 ? -4.004 10.979 1.142 1.00 93.31 191 PRO A N 1
ATOM 1462 C CA . PRO A 1 191 ? -4.557 11.305 -0.170 1.00 93.31 191 PRO A CA 1
ATOM 1463 C C . PRO A 1 191 ? -4.675 10.036 -1.024 1.00 93.31 191 PRO A C 1
ATOM 1465 O O . PRO A 1 191 ? -3.765 9.204 -1.007 1.00 93.31 191 PRO A O 1
ATOM 1468 N N . LEU A 1 192 ? -5.755 9.900 -1.799 1.00 93.00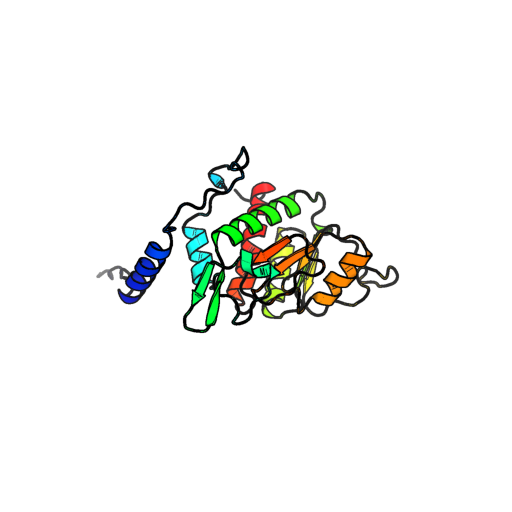 192 LEU A N 1
ATOM 1469 C CA . LEU A 1 192 ? -5.950 8.766 -2.720 1.00 93.00 192 LEU A CA 1
ATOM 1470 C C . LEU A 1 192 ? -5.649 9.112 -4.187 1.00 93.00 192 LEU A C 1
ATOM 1472 O O . LEU A 1 192 ? -6.092 8.417 -5.100 1.00 93.00 192 LEU A O 1
ATOM 1476 N N . CYS A 1 193 ? -4.899 10.185 -4.442 1.00 92.44 193 CYS A N 1
ATOM 1477 C CA . CYS A 1 193 ? -4.480 10.536 -5.797 1.00 92.44 193 CYS A CA 1
ATOM 1478 C C . CYS A 1 193 ? -3.610 9.419 -6.392 1.00 92.44 193 CYS A C 1
ATOM 1480 O O . CYS A 1 193 ? -2.611 9.034 -5.786 1.00 92.44 193 CYS A O 1
ATOM 1482 N N . TYR A 1 194 ? -3.974 8.939 -7.585 1.00 94.00 194 TYR A N 1
ATOM 1483 C CA . TYR A 1 194 ? -3.284 7.851 -8.295 1.00 94.00 194 TYR A CA 1
ATOM 1484 C C . TYR A 1 194 ? -3.268 6.512 -7.540 1.00 94.00 194 TYR A C 1
ATOM 1486 O O . TYR A 1 194 ? -2.364 5.707 -7.755 1.00 94.00 194 TYR A O 1
ATOM 1494 N N . VAL A 1 195 ? -4.240 6.282 -6.647 1.00 95.38 195 VAL A N 1
ATOM 1495 C CA . VAL A 1 195 ? -4.441 5.015 -5.930 1.00 95.38 195 VAL A CA 1
ATOM 1496 C C . VAL A 1 195 ? -5.677 4.304 -6.475 1.00 95.38 195 VAL A C 1
ATOM 1498 O O . VAL A 1 195 ? -6.786 4.818 -6.331 1.00 95.38 195 VAL A O 1
ATOM 1501 N N . ASP A 1 196 ? -5.514 3.098 -7.021 1.00 95.06 196 ASP A N 1
ATOM 1502 C CA . ASP A 1 196 ? -6.652 2.308 -7.518 1.00 95.06 196 ASP A CA 1
ATOM 1503 C C . ASP A 1 196 ? -7.350 1.542 -6.387 1.00 95.06 196 ASP A C 1
ATOM 1505 O O . ASP A 1 196 ? -8.580 1.523 -6.271 1.00 95.06 196 ASP A O 1
ATOM 1509 N N . ILE A 1 197 ? -6.562 0.903 -5.514 1.00 95.44 197 ILE A N 1
ATOM 1510 C CA . ILE A 1 197 ? -7.073 0.122 -4.383 1.00 95.44 197 ILE A CA 1
ATOM 1511 C C . ILE A 1 197 ? -6.523 0.687 -3.076 1.00 95.44 197 ILE A C 1
ATOM 1513 O O . ILE A 1 197 ? -5.385 0.426 -2.690 1.00 95.44 197 ILE A O 1
ATOM 1517 N N . ALA A 1 198 ? -7.380 1.409 -2.355 1.00 95.31 198 ALA A N 1
ATOM 1518 C CA . ALA A 1 198 ? -7.102 1.869 -1.000 1.00 95.31 198 ALA A CA 1
ATOM 1519 C C . ALA A 1 198 ? -7.490 0.806 0.042 1.00 95.31 198 ALA A C 1
ATOM 1521 O O . ALA A 1 198 ? -8.645 0.362 0.097 1.00 95.31 198 ALA A O 1
ATOM 1522 N N . VAL A 1 199 ? -6.534 0.428 0.892 1.00 95.38 199 VAL A N 1
ATOM 1523 C CA . VAL A 1 199 ? -6.747 -0.425 2.068 1.00 95.38 199 VAL A CA 1
ATOM 1524 C C . VAL A 1 199 ? -6.634 0.442 3.322 1.00 95.38 199 VAL A C 1
ATOM 1526 O O . VAL A 1 199 ? -5.541 0.920 3.629 1.00 95.38 199 VAL A O 1
ATOM 1529 N N . PRO A 1 200 ? -7.725 0.656 4.072 1.00 94.06 200 PRO A N 1
ATOM 1530 C CA . PRO A 1 200 ? -7.676 1.497 5.258 1.00 94.06 200 PRO A CA 1
ATOM 1531 C C . PRO A 1 200 ? -6.910 0.796 6.392 1.00 94.06 200 PRO A C 1
ATOM 1533 O O . PRO A 1 200 ? -7.249 -0.324 6.785 1.00 94.06 200 PRO A O 1
ATOM 1536 N N . PHE A 1 201 ? -5.886 1.457 6.930 1.00 91.38 201 PHE A N 1
ATOM 1537 C CA . PHE A 1 201 ? -5.045 0.947 8.014 1.00 91.38 201 PHE A CA 1
ATOM 1538 C C . PHE A 1 201 ? -4.516 2.066 8.921 1.00 91.38 201 PHE A C 1
ATOM 1540 O O . PHE A 1 201 ? -4.568 3.248 8.588 1.00 91.38 201 PHE A O 1
ATOM 1547 N N . ASN A 1 202 ? -3.936 1.675 10.056 1.00 90.69 202 ASN A N 1
ATOM 1548 C CA . ASN A 1 202 ? -3.229 2.586 10.949 1.00 90.69 202 ASN A CA 1
ATOM 1549 C C . ASN A 1 202 ? -1.727 2.644 10.620 1.00 90.69 202 ASN A C 1
ATOM 1551 O O . ASN A 1 202 ? -0.999 1.674 10.860 1.00 90.69 202 ASN A O 1
ATOM 1555 N N . ASN A 1 203 ? -1.246 3.800 10.159 1.00 84.19 203 ASN A N 1
ATOM 1556 C CA . ASN A 1 203 ? 0.152 4.017 9.769 1.00 84.19 203 ASN A CA 1
ATOM 1557 C C . ASN A 1 203 ? 1.109 4.381 10.927 1.00 84.19 203 ASN A C 1
ATOM 1559 O O . ASN A 1 203 ? 2.315 4.512 10.702 1.00 84.19 203 ASN A O 1
ATOM 1563 N N . LYS A 1 204 ? 0.618 4.545 12.166 1.00 82.31 204 LYS A N 1
ATOM 1564 C CA . LYS A 1 204 ? 1.447 4.938 13.326 1.00 82.31 204 LYS A CA 1
ATOM 1565 C C . LYS A 1 204 ? 2.142 3.757 14.004 1.00 82.31 204 LYS A C 1
ATOM 1567 O O . LYS A 1 204 ? 3.264 3.899 14.479 1.00 82.31 204 LYS A O 1
ATOM 1572 N N . GLY A 1 205 ? 1.482 2.603 14.067 1.00 84.25 205 GLY A N 1
ATOM 1573 C CA . GLY A 1 205 ? 1.995 1.422 14.762 1.00 84.25 205 GLY A CA 1
ATOM 1574 C C . GLY A 1 205 ? 2.849 0.529 13.863 1.00 84.25 205 GLY A C 1
ATOM 1575 O O . GLY A 1 205 ? 2.407 0.130 12.786 1.00 84.25 205 GLY A O 1
ATOM 1576 N N . ALA A 1 206 ? 4.035 0.131 14.334 1.00 86.31 206 ALA A N 1
ATOM 1577 C CA . ALA A 1 206 ? 4.865 -0.861 13.640 1.00 86.31 206 ALA A CA 1
ATOM 1578 C C . ALA A 1 206 ? 4.157 -2.226 13.534 1.00 86.31 206 ALA A C 1
ATOM 1580 O O . ALA A 1 206 ? 4.182 -2.860 12.481 1.00 86.31 206 ALA A O 1
ATOM 1581 N N . HIS A 1 207 ? 3.460 -2.643 14.598 1.00 91.19 207 HIS A N 1
ATOM 1582 C CA . HIS A 1 207 ? 2.668 -3.877 14.610 1.00 91.19 207 HIS A CA 1
ATOM 1583 C C . HIS A 1 207 ? 1.515 -3.838 13.601 1.00 91.19 207 HIS A C 1
ATOM 1585 O O . HIS A 1 207 ? 1.298 -4.820 12.897 1.00 91.19 207 HIS A O 1
ATOM 1591 N N . SER A 1 208 ? 0.832 -2.695 13.481 1.00 91.31 208 SER A N 1
ATOM 1592 C CA . SER A 1 208 ? -0.253 -2.511 12.512 1.00 91.31 208 SER A CA 1
ATOM 1593 C C . SER A 1 208 ? 0.231 -2.655 11.074 1.00 91.31 208 SER A C 1
ATOM 1595 O O . SER A 1 208 ? -0.330 -3.438 10.308 1.00 91.31 208 SER A O 1
ATOM 1597 N N . CYS A 1 209 ? 1.320 -1.962 10.724 1.00 91.56 209 CYS A N 1
ATOM 1598 C CA . CYS A 1 209 ? 1.896 -2.033 9.383 1.00 91.56 209 CYS A CA 1
ATOM 1599 C C . CYS A 1 209 ? 2.367 -3.455 9.043 1.00 91.56 209 CYS A C 1
ATOM 1601 O O . CYS A 1 209 ? 2.058 -3.971 7.970 1.00 91.56 209 CYS A O 1
ATOM 1603 N N . ALA A 1 210 ? 3.051 -4.122 9.979 1.00 92.06 210 ALA A N 1
ATOM 1604 C CA . ALA A 1 210 ? 3.489 -5.501 9.793 1.00 92.06 210 ALA A CA 1
ATOM 1605 C C . ALA A 1 210 ? 2.308 -6.462 9.594 1.00 92.06 210 ALA A C 1
ATOM 1607 O O . ALA A 1 210 ? 2.337 -7.279 8.675 1.00 92.06 210 ALA A O 1
ATOM 1608 N N . LEU A 1 211 ? 1.254 -6.342 10.409 1.00 93.00 211 LEU A N 1
ATOM 1609 C CA . LEU A 1 211 ? 0.066 -7.186 10.294 1.00 93.00 211 LEU A CA 1
ATOM 1610 C C . LEU A 1 211 ? -0.665 -6.954 8.966 1.00 93.00 211 LEU A C 1
ATOM 1612 O O . LEU A 1 211 ? -1.065 -7.915 8.315 1.00 93.00 211 LEU A O 1
ATOM 1616 N N . MET A 1 212 ? -0.806 -5.692 8.550 1.00 92.88 212 MET A N 1
ATOM 1617 C CA . MET A 1 212 ? -1.522 -5.321 7.326 1.00 92.88 212 MET A CA 1
ATOM 1618 C C . MET A 1 212 ? -0.855 -5.875 6.068 1.00 92.88 212 MET A C 1
ATOM 1620 O O . MET A 1 212 ? -1.531 -6.229 5.112 1.00 92.88 212 MET A O 1
ATOM 1624 N N . TRP A 1 213 ? 0.467 -6.001 6.090 1.00 92.88 213 TRP A N 1
ATOM 1625 C CA . TRP A 1 213 ? 1.229 -6.652 5.036 1.00 92.8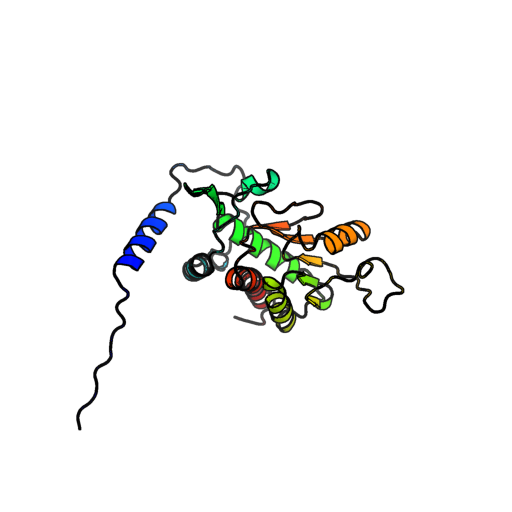8 213 TRP A CA 1
ATOM 1626 C C . TRP A 1 213 ? 1.239 -8.179 5.137 1.00 92.88 213 TRP A C 1
ATOM 1628 O O . TRP A 1 213 ? 1.232 -8.878 4.122 1.00 92.88 213 TRP A O 1
ATOM 1638 N N . TRP A 1 214 ? 1.250 -8.713 6.356 1.00 92.81 214 TRP A N 1
ATOM 1639 C CA . TRP A 1 214 ? 1.280 -10.153 6.594 1.00 92.81 214 TRP A CA 1
ATOM 1640 C C . TRP A 1 214 ? -0.032 -10.842 6.198 1.00 92.81 214 TRP A C 1
ATOM 1642 O O . TRP A 1 214 ? 0.007 -11.898 5.571 1.00 92.81 214 TRP A O 1
ATOM 1652 N N . MET A 1 215 ? -1.183 -10.230 6.495 1.00 92.06 215 MET A N 1
ATOM 1653 C CA . MET A 1 215 ? -2.507 -10.782 6.175 1.00 92.06 215 MET A CA 1
ATOM 1654 C C . MET A 1 215 ? -2.701 -11.116 4.681 1.00 92.06 215 MET A C 1
ATOM 1656 O O . MET A 1 215 ? -2.977 -12.277 4.373 1.00 92.06 215 MET A O 1
ATOM 1660 N N . PRO A 1 216 ? -2.516 -10.177 3.729 1.00 91.50 216 PRO A N 1
ATOM 1661 C CA . PRO A 1 216 ? -2.672 -10.483 2.311 1.00 91.50 216 PRO A CA 1
ATOM 1662 C C . PRO A 1 216 ? -1.580 -11.438 1.825 1.00 91.50 216 PRO A C 1
ATOM 1664 O O . PRO A 1 216 ? -1.861 -12.287 0.991 1.00 91.50 216 PRO A O 1
ATOM 1667 N N . THR A 1 217 ? -0.365 -11.375 2.379 1.00 91.69 217 THR A N 1
ATOM 1668 C CA . THR A 1 217 ? 0.721 -12.312 2.041 1.00 91.69 217 THR A CA 1
ATOM 1669 C C . THR A 1 217 ? 0.353 -13.753 2.386 1.00 91.69 217 THR A C 1
ATOM 1671 O O . THR A 1 217 ? 0.535 -14.651 1.567 1.00 91.69 217 THR A O 1
ATOM 1674 N N . ARG A 1 218 ? -0.211 -13.980 3.579 1.00 91.38 218 ARG A N 1
ATOM 1675 C CA . ARG A 1 218 ? -0.716 -15.294 3.991 1.00 91.38 218 ARG A CA 1
ATOM 1676 C C . ARG A 1 218 ? -1.766 -15.803 3.003 1.00 91.38 218 ARG A C 1
ATOM 1678 O O . ARG A 1 218 ? -1.650 -16.926 2.529 1.00 91.38 218 ARG A O 1
ATOM 1685 N N . GLU A 1 219 ? -2.737 -14.966 2.644 1.00 89.69 219 GLU A N 1
ATOM 1686 C CA . GLU A 1 219 ? -3.788 -15.334 1.687 1.00 89.69 219 GLU A CA 1
ATOM 1687 C C . GLU A 1 219 ? -3.250 -15.599 0.271 1.00 89.69 219 GLU A C 1
ATOM 1689 O O . GLU A 1 219 ? -3.711 -16.522 -0.400 1.00 89.69 219 GLU A O 1
ATOM 1694 N N . VAL A 1 220 ? -2.244 -14.843 -0.180 1.00 91.00 220 VAL A N 1
ATOM 1695 C CA . VAL A 1 220 ? -1.551 -15.080 -1.459 1.00 91.00 220 VAL A CA 1
ATOM 1696 C C . VAL A 1 220 ? -0.888 -16.458 -1.461 1.00 91.00 220 VAL A C 1
ATOM 1698 O O . VAL A 1 220 ? -1.046 -17.210 -2.419 1.00 91.00 220 VAL A O 1
ATOM 1701 N N . LEU A 1 221 ? -0.188 -16.820 -0.384 1.00 90.31 221 LEU A N 1
ATOM 1702 C CA . LEU A 1 221 ? 0.490 -18.115 -0.264 1.00 90.31 221 LEU A CA 1
ATOM 1703 C C . LEU A 1 221 ? -0.492 -19.283 -0.142 1.00 90.31 221 LEU A C 1
ATOM 1705 O O . LEU A 1 221 ? -0.259 -20.329 -0.747 1.00 90.31 221 LEU A O 1
ATOM 1709 N N . CYS A 1 222 ? -1.606 -19.097 0.573 1.00 88.31 222 CYS A N 1
ATOM 1710 C CA . CYS A 1 222 ? -2.689 -20.079 0.625 1.00 88.31 222 CYS A CA 1
ATOM 1711 C C . CYS A 1 222 ? -3.300 -20.309 -0.763 1.00 88.31 222 CYS A C 1
ATOM 1713 O O . CYS A 1 222 ? -3.474 -21.447 -1.187 1.00 88.31 222 CYS A O 1
ATOM 1715 N N . LYS A 1 223 ? -3.562 -19.238 -1.525 1.00 86.62 223 LYS A N 1
ATOM 1716 C CA . LYS A 1 223 ? -4.094 -19.340 -2.897 1.00 86.62 223 LYS A CA 1
ATOM 1717 C C . LYS A 1 223 ? -3.100 -19.935 -3.893 1.00 86.62 223 LYS A C 1
ATOM 1719 O O . LYS A 1 223 ? -3.525 -20.595 -4.833 1.00 86.62 223 LYS A O 1
ATOM 1724 N N . ARG A 1 224 ? -1.798 -19.726 -3.680 1.00 85.19 224 ARG A N 1
ATOM 1725 C CA . ARG A 1 224 ? -0.719 -20.363 -4.453 1.00 85.19 224 ARG A CA 1
ATOM 1726 C C . ARG A 1 224 ? -0.444 -21.814 -4.027 1.00 85.19 224 ARG A C 1
ATOM 1728 O O . ARG A 1 224 ? 0.380 -22.470 -4.652 1.00 85.19 224 ARG A O 1
ATOM 1735 N N . GLY A 1 225 ? -1.109 -22.321 -2.983 1.00 83.88 225 GLY A N 1
ATOM 1736 C CA . GLY A 1 225 ? -0.955 -23.697 -2.499 1.00 83.88 225 GLY A CA 1
ATOM 1737 C C . GLY A 1 225 ? 0.359 -23.973 -1.761 1.00 83.88 225 GLY A C 1
ATOM 1738 O O . GLY A 1 225 ? 0.696 -25.128 -1.526 1.00 83.88 225 GLY A O 1
ATOM 1739 N N . THR A 1 226 ? 1.119 -22.938 -1.391 1.00 82.62 226 THR A N 1
ATOM 1740 C CA . THR A 1 226 ? 2.387 -23.087 -0.651 1.00 82.62 226 THR A CA 1
ATOM 1741 C C . THR A 1 226 ? 2.152 -23.353 0.838 1.00 82.62 226 THR A C 1
ATOM 1743 O O . THR A 1 226 ? 2.980 -23.970 1.501 1.00 82.62 226 THR A O 1
ATOM 1746 N N . ILE A 1 227 ? 1.029 -22.867 1.371 1.00 79.44 227 ILE A N 1
ATOM 1747 C CA . ILE A 1 227 ? 0.621 -23.008 2.772 1.00 79.44 227 ILE A CA 1
ATOM 1748 C C . ILE A 1 227 ? -0.824 -23.520 2.786 1.00 79.44 227 ILE A C 1
ATOM 1750 O O . ILE A 1 227 ? -1.641 -23.042 2.000 1.00 79.44 227 ILE A O 1
ATOM 1754 N N . SER A 1 228 ? -1.131 -24.489 3.652 1.00 59.44 228 SER A N 1
ATOM 1755 C CA . SER A 1 228 ? -2.473 -25.071 3.847 1.00 59.44 228 SER A CA 1
ATOM 1756 C C . SER A 1 228 ? -3.040 -24.710 5.213 1.00 59.44 228 SER A C 1
ATOM 1758 O O . SER A 1 228 ? -2.250 -24.706 6.183 1.00 59.44 228 SER A O 1
#

Secondary structure (DSSP, 8-state):
--PPPP---PPPHHHHHHHHHHHGGGS-SS----SSPPPTT--GGGSPPHHHHHHHHHTTTTB--SS--GGGGGGEEEE-TTSPEEE-HHHHHHHHHHHHHHHHT-S-GGGEEEEE-SHHHHHHHHHHHHHHT-EEEESSPPTTTTT-TTSTT----SEEEES-TTTTHHHHHHHHHTT--EEEEE-TT---TT-SEEEE--SS-HHHHHHHHHHHHHHHHHHTTS--

Sequence (228 aa):
ITPGLPVHHHLPEFTQTHVHRVGDAIQPSHPLSSPFPPAPGALDVLQMKEEDVLKFLTAGNHLGGTNLDFQMEQYIYKRKSDGIYIVNLKRTWEKLLLVARVIVAIENPADVSVISSRNTGQRAVLKVAAPTGATPIAGCFTPGAFTNQIQAAFREPRLLAVTDPRADHQPLTEASYVNLPTIALCNTDSPLCYVDIAVPFNNKGAHSCALMWWMPTREVLCKRGTIS

Organism: Capra hircus (NCBI:txid9925)

Solvent-accessible surface area (backbone atoms only — not comparable to full-atom values): 13016 Å² total; per-residue (Å²): 143,84,87,86,82,85,82,80,86,74,79,64,71,73,59,55,56,52,52,51,62,55,55,65,69,71,63,74,94,62,88,80,78,66,95,63,78,79,67,93,78,77,53,76,85,75,54,88,48,70,71,55,54,49,50,38,58,76,37,44,31,40,46,41,37,73,50,73,32,81,88,42,52,83,49,50,69,49,71,46,95,87,47,36,31,30,42,35,63,69,62,30,50,56,38,38,54,50,51,20,52,57,60,57,71,43,86,60,37,58,32,31,33,32,40,16,54,50,78,57,33,25,63,36,38,55,62,48,16,68,83,60,46,28,37,58,43,62,33,86,79,66,87,44,30,70,76,35,82,84,45,94,70,44,50,80,50,70,32,39,35,37,55,38,46,69,81,40,39,66,65,38,56,47,29,61,78,70,72,38,52,29,36,27,33,26,40,33,59,39,64,63,80,73,45,77,43,72,31,67,35,19,82,84,40,45,58,17,38,34,47,66,52,46,56,30,51,52,51,31,34,40,75,69,65,77,44,134

Foldseek 3Di:
DDDDDDDDPDDDPVVVVVVVVVVVVPDDPDDPPDPDDDPPDPDPVLDQDPVNVVLCVVQVWQWFDLDADPVLVVQFDDADPVSITGGDVRQLSVLLQVVLVVCLVDPQQQLEEEEDQDPLQLVLQVVLCVLSVYHYDHHDDDQCLDPPPVDPSNHRHQAYEYEACVSVVRVLVSCVVVVHAYEYAYGRNGDCVSHPRYRDTYSPGSSGSNSSSVSSSVSNCVVVVVHD

Radius of gyration: 19.93 Å; Cα contacts (8 Å, |Δi|>4): 362; chains: 1; bounding box: 51×50×65 Å

InterPro domains:
  IPR001865 Small ribosomal subunit protein uS2 [PF00318] (57-149)
  IPR001865 Small ribosomal subunit protein uS2 [PF00318] (150-212)
  IPR001865 Small ribosomal subunit protein uS2 [PR00395] (53-71)
  IPR001865 Small ribosomal subunit protein uS2 [PR00395] (83-92)
  IPR001865 Small ribosomal subunit protein uS2 [PR00395] (132-149)
  IPR001865 Small ribosomal subunit protein uS2 [PR00395] (157-174)
  IPR001865 Small ribosomal subunit protein uS2 [PR00395] (174-185)
  IPR001865 Small ribosomal subunit protein uS2 [PR00395] (195-209)
  IPR005707 Small ribosomal subunit protein uS2, eukaryota/archaea [PTHR11489] (45-227)
  IPR005707 Small ribosomal subunit protein uS2, eukaryota/archaea [TIGR01012] (49-228)
  IPR023591 Small ribosomal subunit protein uS2, flavodoxin-like domain superfamily [SSF52313] (47-227)

Nearest PDB structures (foldseek):
  8q87-assembly1_AZ  TM=9.895E-01  e=6.200E-33  Gallus gallus
  7oyc-assembly1_A2  TM=9.871E-01  e=4.356E-32  Xenopus laevis
  7qiz-assembly1_u  TM=9.871E-01  e=1.884E-26  Solanum lycopersicum
  8c3a-assembly2_CN  TM=9.925E-01  e=1.908E-25  Candida albicans
  5t2a-assembly1_AC  TM=9.856E-01  e=1.710E-24  Leishmania donovani